Protein AF-A0A358SMY0-F1 (afdb_monomer_lite)

Structure (mmCIF, N/CA/C/O backbone):
data_AF-A0A358SMY0-F1
#
_entry.id   AF-A0A358SMY0-F1
#
loop_
_atom_site.group_PDB
_atom_site.id
_atom_site.type_symbol
_atom_site.label_atom_id
_atom_site.label_alt_id
_atom_site.label_comp_id
_atom_site.label_asym_id
_atom_site.label_entity_id
_atom_site.label_seq_id
_atom_site.pdbx_PDB_ins_code
_atom_site.Cartn_x
_atom_site.Cartn_y
_atom_site.Cartn_z
_atom_site.occupancy
_atom_site.B_iso_or_equiv
_atom_site.auth_seq_id
_atom_site.auth_comp_id
_atom_site.auth_asym_id
_atom_site.auth_atom_id
_atom_site.pdbx_PDB_model_num
ATOM 1 N N . MET A 1 1 ? 31.157 9.937 -27.514 1.00 35.16 1 MET A N 1
ATOM 2 C CA . MET A 1 1 ? 30.843 8.726 -28.297 1.00 35.16 1 MET A CA 1
ATOM 3 C C . MET A 1 1 ? 31.445 7.531 -27.581 1.00 35.16 1 MET A C 1
ATOM 5 O O . MET A 1 1 ? 32.663 7.451 -27.516 1.00 35.16 1 MET A O 1
ATOM 9 N N . ARG A 1 2 ? 30.630 6.653 -26.980 1.00 37.03 2 ARG A N 1
ATOM 10 C CA . ARG A 1 2 ? 31.120 5.323 -26.590 1.00 37.03 2 ARG A CA 1
ATOM 11 C C . ARG A 1 2 ? 31.224 4.519 -27.884 1.00 37.03 2 ARG A C 1
ATOM 13 O O . ARG A 1 2 ? 30.209 4.324 -28.541 1.00 37.03 2 ARG A O 1
ATOM 20 N N . GLN A 1 3 ? 32.439 4.162 -28.290 1.00 39.06 3 GLN A N 1
ATOM 21 C CA . GLN A 1 3 ? 32.643 3.196 -29.365 1.00 39.06 3 GLN A CA 1
ATOM 22 C C . GLN A 1 3 ? 32.169 1.847 -28.826 1.00 39.06 3 GLN A C 1
ATOM 24 O O . GLN A 1 3 ? 32.774 1.313 -27.901 1.00 39.06 3 GLN A O 1
ATOM 29 N N . TYR A 1 4 ? 31.041 1.350 -29.329 1.00 48.34 4 TYR A N 1
ATOM 30 C CA . TYR A 1 4 ? 30.697 -0.053 -29.145 1.00 48.34 4 TYR A CA 1
ATOM 31 C C . TYR A 1 4 ? 31.634 -0.838 -30.063 1.00 48.34 4 TYR A C 1
ATOM 33 O O . TYR A 1 4 ? 31.643 -0.601 -31.272 1.00 48.34 4 TYR A O 1
ATOM 41 N N . GLU A 1 5 ? 32.477 -1.692 -29.483 1.00 49.97 5 GLU A N 1
ATOM 42 C CA . GLU A 1 5 ? 33.323 -2.607 -30.248 1.00 49.97 5 GLU A CA 1
ATOM 43 C C . GLU A 1 5 ? 32.420 -3.428 -31.176 1.00 49.97 5 GLU A C 1
ATOM 45 O O . GLU A 1 5 ? 31.380 -3.955 -30.768 1.00 49.97 5 GLU A O 1
ATOM 50 N N . SER A 1 6 ? 32.767 -3.440 -32.462 1.00 56.03 6 SER A N 1
ATOM 51 C CA . SER A 1 6 ? 32.045 -4.185 -33.488 1.00 56.03 6 SER A CA 1
ATOM 52 C C . SER A 1 6 ? 32.009 -5.653 -33.070 1.00 56.03 6 SER A C 1
ATOM 54 O O . SER A 1 6 ? 33.050 -6.211 -32.741 1.00 56.03 6 SER A O 1
ATOM 56 N N . CYS A 1 7 ? 30.833 -6.282 -33.052 1.00 59.62 7 CYS A N 1
ATOM 57 C CA . CYS A 1 7 ? 30.743 -7.704 -32.731 1.00 59.62 7 CYS A CA 1
ATOM 58 C C . CYS A 1 7 ? 31.570 -8.499 -33.764 1.00 59.62 7 CYS A C 1
ATOM 60 O O . CYS A 1 7 ? 31.272 -8.441 -34.955 1.00 59.62 7 CYS A O 1
ATOM 62 N N . GLU A 1 8 ? 32.614 -9.213 -33.330 1.00 54.91 8 GLU A N 1
ATOM 63 C CA . GLU A 1 8 ? 33.519 -9.968 -34.220 1.00 54.91 8 GLU A CA 1
ATOM 64 C C . GLU A 1 8 ? 32.904 -11.293 -34.744 1.00 54.91 8 GLU A C 1
ATOM 66 O O . GLU A 1 8 ? 33.562 -12.040 -35.467 1.00 54.91 8 GLU A O 1
ATOM 71 N N . GLY A 1 9 ? 31.640 -11.598 -34.408 1.00 61.59 9 GLY A N 1
ATOM 72 C CA . GLY A 1 9 ? 30.950 -12.855 -34.736 1.00 61.59 9 GLY A CA 1
ATOM 73 C C . GLY A 1 9 ? 29.520 -12.690 -35.276 1.00 61.59 9 GLY A C 1
ATOM 74 O O . GLY A 1 9 ? 29.079 -11.593 -35.612 1.00 61.59 9 GLY A O 1
ATOM 75 N N . ALA A 1 10 ? 28.777 -13.802 -35.376 1.00 56.81 10 ALA A N 1
ATOM 76 C CA . ALA A 1 10 ? 27.366 -13.790 -35.771 1.00 56.81 10 ALA A CA 1
ATOM 77 C C . ALA A 1 10 ? 26.515 -13.163 -34.652 1.00 56.81 10 ALA A C 1
ATOM 79 O O . ALA A 1 10 ? 26.204 -13.830 -33.668 1.00 56.81 10 ALA A O 1
ATOM 80 N N . CYS A 1 11 ? 26.173 -11.881 -34.804 1.00 61.75 11 CYS A N 1
ATOM 81 C CA . CYS A 1 11 ? 25.374 -11.118 -33.847 1.00 61.75 11 CYS A CA 1
ATOM 82 C C . CYS A 1 11 ? 24.059 -11.848 -33.534 1.00 61.75 11 CYS A C 1
ATOM 84 O O . CYS A 1 11 ? 23.208 -12.020 -34.410 1.00 61.75 11 CYS A O 1
ATOM 86 N N . SER A 1 12 ? 23.895 -12.279 -32.282 1.00 69.38 12 SER A N 1
ATOM 87 C CA . SER A 1 12 ? 22.640 -12.857 -31.812 1.00 69.38 12 SER A CA 1
ATOM 88 C C . SER A 1 12 ? 21.755 -11.753 -31.230 1.00 69.38 12 SER A C 1
ATOM 90 O O . SER A 1 12 ? 21.866 -11.348 -30.070 1.00 69.38 12 SER A O 1
ATOM 92 N N . GLU A 1 13 ? 20.874 -11.212 -32.066 1.00 71.81 13 GLU A N 1
ATOM 93 C CA . GLU A 1 13 ? 19.981 -10.128 -31.666 1.00 71.81 13 GLU A CA 1
ATOM 94 C C . GLU A 1 13 ? 18.785 -10.653 -30.878 1.00 71.81 13 GLU A C 1
ATO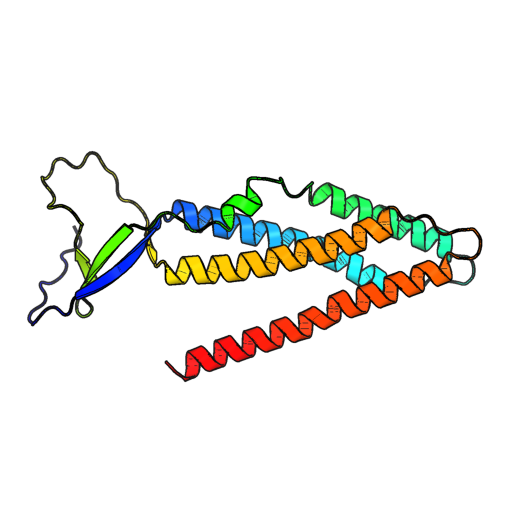M 96 O O . GLU A 1 13 ? 18.124 -11.626 -31.249 1.00 71.81 13 GLU A O 1
ATOM 101 N N . ARG A 1 14 ? 18.481 -9.967 -29.779 1.00 80.12 14 ARG A N 1
ATOM 102 C CA . ARG A 1 14 ? 17.285 -10.200 -28.984 1.00 80.12 14 ARG A CA 1
ATOM 103 C C . ARG A 1 14 ? 16.398 -8.967 -29.029 1.00 80.12 14 ARG A C 1
ATOM 105 O O . ARG A 1 14 ? 16.845 -7.852 -28.765 1.00 80.12 14 ARG A O 1
ATOM 112 N N . ARG A 1 15 ? 15.114 -9.195 -29.295 1.00 82.44 15 ARG A N 1
ATOM 113 C CA . ARG A 1 15 ? 14.068 -8.185 -29.145 1.00 82.44 15 ARG A CA 1
ATOM 114 C C . ARG A 1 15 ? 13.988 -7.735 -27.685 1.00 82.44 15 ARG A C 1
ATOM 116 O O . ARG A 1 15 ? 13.851 -8.570 -26.788 1.00 82.44 15 ARG A O 1
ATOM 123 N N . LEU A 1 16 ? 14.038 -6.428 -27.472 1.00 85.38 16 LEU A N 1
ATOM 124 C CA . LEU A 1 16 ? 13.890 -5.779 -26.179 1.00 85.38 16 LEU A CA 1
ATOM 125 C C . LEU A 1 16 ? 12.717 -4.803 -26.249 1.00 85.38 16 LEU A C 1
ATOM 127 O O . LEU A 1 16 ? 12.579 -4.051 -27.212 1.00 85.38 16 LEU A O 1
ATOM 131 N N . GLU A 1 17 ? 11.875 -4.827 -25.227 1.00 89.00 17 GLU A N 1
ATOM 132 C CA . GLU A 1 17 ? 10.775 -3.882 -25.071 1.00 89.00 17 GLU A CA 1
ATOM 133 C C . GLU A 1 17 ? 11.127 -2.920 -23.946 1.00 89.00 17 GLU A C 1
ATOM 135 O O . GLU A 1 17 ? 11.535 -3.333 -22.858 1.00 89.00 17 GLU A O 1
ATOM 140 N N . LEU A 1 18 ? 11.018 -1.633 -24.245 1.00 89.12 18 LEU A N 1
ATOM 141 C CA . LEU A 1 18 ? 11.452 -0.549 -23.385 1.00 89.12 18 LEU A CA 1
ATOM 142 C C . LEU A 1 18 ? 10.279 0.365 -23.051 1.00 89.12 18 LEU A C 1
ATOM 144 O O . LEU A 1 18 ? 9.453 0.667 -23.907 1.00 89.12 18 LEU A O 1
ATOM 148 N N . VAL A 1 19 ? 10.254 0.831 -21.811 1.00 90.25 19 VAL A N 1
ATOM 149 C CA . VAL A 1 19 ? 9.348 1.854 -21.286 1.00 90.25 19 VAL A CA 1
ATOM 150 C C . VAL A 1 19 ? 10.163 3.110 -20.998 1.00 90.25 19 VAL A C 1
ATOM 152 O O . VAL A 1 19 ? 11.362 3.020 -20.710 1.00 90.25 19 VAL A O 1
ATOM 155 N N . SER A 1 20 ? 9.542 4.286 -21.086 1.00 90.00 20 SER A N 1
ATOM 156 C CA . SER A 1 20 ? 10.239 5.532 -20.777 1.00 90.00 20 SER A CA 1
ATOM 157 C C . SER A 1 20 ? 10.711 5.555 -19.315 1.00 90.00 20 SER A C 1
ATOM 159 O O . SER A 1 20 ? 10.030 5.072 -18.405 1.00 90.00 20 SER A O 1
ATOM 161 N N . GLY A 1 21 ? 11.888 6.132 -19.070 1.00 89.31 21 GLY A N 1
ATOM 162 C CA . GLY A 1 21 ? 12.391 6.342 -17.712 1.00 89.31 21 GLY A CA 1
ATOM 163 C C . GLY A 1 21 ? 11.445 7.2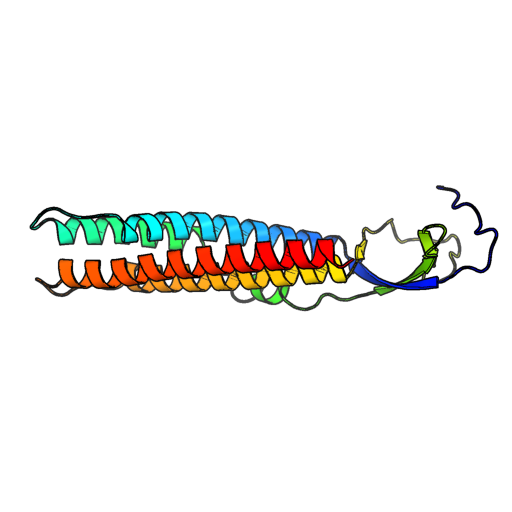04 -16.871 1.00 89.31 21 GLY A C 1
ATOM 164 O O . GLY A 1 21 ? 11.259 6.927 -15.691 1.00 89.31 21 GLY A O 1
ATOM 165 N N . GLY A 1 22 ? 10.770 8.172 -17.501 1.00 89.31 22 GLY A N 1
ATOM 166 C CA . GLY A 1 22 ? 9.767 9.017 -16.850 1.00 89.31 22 GLY A CA 1
ATOM 167 C C . GLY A 1 22 ? 8.592 8.218 -16.283 1.00 89.31 22 GLY A C 1
ATOM 168 O O . GLY A 1 22 ? 8.278 8.365 -15.104 1.00 89.31 22 GLY A O 1
ATOM 169 N N . ASP A 1 23 ? 7.999 7.314 -17.069 1.00 89.19 23 ASP A N 1
ATOM 170 C CA . ASP A 1 23 ? 6.892 6.466 -16.595 1.00 89.19 23 ASP A CA 1
ATOM 171 C C . ASP A 1 23 ? 7.335 5.554 -15.443 1.00 89.19 23 ASP A C 1
ATOM 173 O O . ASP A 1 23 ? 6.592 5.320 -14.484 1.00 89.19 23 ASP A O 1
ATOM 177 N N . TYR A 1 24 ? 8.565 5.036 -15.513 1.00 89.94 24 TYR A N 1
ATOM 178 C CA . TYR A 1 24 ? 9.133 4.217 -14.447 1.00 89.94 24 TYR A CA 1
ATOM 179 C C . TYR A 1 24 ? 9.380 5.017 -13.155 1.00 89.94 24 TYR A C 1
ATOM 181 O O . TYR A 1 24 ? 9.111 4.515 -12.054 1.00 89.94 24 TYR A O 1
ATOM 189 N N . ASP A 1 25 ? 9.854 6.258 -13.267 1.00 91.25 25 ASP A N 1
ATOM 190 C CA . ASP A 1 25 ? 10.063 7.161 -12.134 1.00 91.25 25 ASP A CA 1
ATOM 191 C C . ASP A 1 25 ? 8.736 7.559 -11.484 1.00 91.25 25 ASP A C 1
ATOM 193 O O . ASP A 1 25 ? 8.613 7.505 -10.255 1.00 91.25 25 ASP A O 1
ATOM 197 N N . GLU A 1 26 ? 7.716 7.883 -12.282 1.00 89.19 26 GLU A N 1
ATOM 198 C CA . GLU A 1 26 ? 6.371 8.184 -11.787 1.00 89.19 26 GLU A CA 1
ATOM 199 C C . GLU A 1 26 ? 5.767 6.990 -11.039 1.00 89.19 26 GLU A C 1
ATOM 201 O O . GLU A 1 26 ? 5.302 7.136 -9.901 1.00 89.19 26 GLU A O 1
ATOM 206 N N . LEU A 1 27 ? 5.851 5.788 -11.620 1.00 90.25 27 LEU A N 1
ATOM 207 C CA . LEU A 1 27 ? 5.426 4.549 -10.971 1.00 90.25 27 LEU A CA 1
ATOM 208 C C . LEU A 1 27 ? 6.179 4.318 -9.652 1.00 90.25 27 LEU A C 1
ATOM 210 O O . LEU A 1 27 ? 5.584 3.961 -8.629 1.00 90.25 27 LEU A O 1
ATOM 214 N N . THR A 1 28 ? 7.493 4.531 -9.645 1.00 90.44 28 THR A N 1
ATOM 215 C CA . THR A 1 28 ? 8.331 4.332 -8.459 1.00 90.44 28 THR A CA 1
ATOM 216 C C . THR A 1 28 ? 7.995 5.329 -7.354 1.00 90.44 28 THR A C 1
ATOM 218 O O . THR A 1 28 ? 7.869 4.931 -6.188 1.00 90.44 28 THR A O 1
ATOM 221 N N . ALA A 1 29 ? 7.788 6.598 -7.704 1.00 90.00 29 ALA A N 1
ATOM 222 C CA . ALA A 1 29 ? 7.371 7.643 -6.779 1.00 90.00 29 ALA A CA 1
ATOM 223 C C . ALA A 1 29 ? 5.983 7.350 -6.188 1.00 90.00 29 ALA A C 1
ATOM 225 O O . ALA A 1 29 ? 5.801 7.422 -4.968 1.00 90.00 29 ALA A O 1
ATOM 226 N N . ALA A 1 30 ? 5.022 6.939 -7.018 1.00 88.69 30 ALA A N 1
ATOM 227 C CA . ALA A 1 30 ? 3.683 6.566 -6.572 1.00 88.69 30 ALA A CA 1
ATOM 228 C C . ALA A 1 30 ? 3.705 5.348 -5.638 1.00 88.69 30 ALA A C 1
ATOM 230 O O . ALA A 1 30 ? 3.078 5.362 -4.573 1.00 88.69 30 ALA A O 1
ATOM 231 N N . ALA A 1 31 ? 4.495 4.323 -5.971 1.00 89.88 31 ALA A N 1
ATOM 232 C CA . ALA A 1 31 ? 4.678 3.152 -5.120 1.00 89.88 31 ALA A CA 1
ATOM 233 C C . ALA A 1 31 ? 5.316 3.524 -3.768 1.00 89.88 31 ALA A C 1
ATOM 235 O O . ALA A 1 31 ? 4.885 3.041 -2.717 1.00 89.88 31 ALA A O 1
ATOM 236 N N . ALA A 1 32 ? 6.312 4.416 -3.759 1.00 91.19 32 ALA A N 1
ATOM 237 C CA . ALA A 1 32 ? 6.924 4.910 -2.526 1.00 91.19 32 ALA A CA 1
ATOM 238 C C . ALA A 1 32 ? 5.926 5.694 -1.658 1.00 91.19 32 ALA A C 1
ATOM 240 O O . ALA A 1 32 ? 5.826 5.445 -0.454 1.00 91.19 32 ALA A O 1
ATOM 241 N N . ALA A 1 33 ? 5.131 6.579 -2.266 1.00 90.19 33 ALA A N 1
ATOM 242 C CA . ALA A 1 33 ? 4.080 7.315 -1.570 1.00 90.19 33 ALA A CA 1
ATOM 243 C C . ALA A 1 33 ? 3.017 6.372 -0.978 1.00 90.19 33 ALA A C 1
ATOM 245 O O . ALA A 1 33 ? 2.615 6.534 0.177 1.00 90.19 33 ALA A O 1
ATOM 246 N N . CYS A 1 34 ? 2.608 5.346 -1.732 1.00 90.50 34 CYS A N 1
ATOM 247 C CA . CYS A 1 34 ? 1.695 4.304 -1.266 1.00 90.50 34 CYS A CA 1
ATOM 248 C C . CYS A 1 34 ? 2.248 3.581 -0.032 1.00 90.50 34 CYS A C 1
ATOM 250 O O . CYS A 1 34 ? 1.546 3.442 0.972 1.00 90.50 34 CYS A O 1
ATOM 252 N N . ARG A 1 35 ? 3.528 3.187 -0.044 1.00 93.50 35 ARG A N 1
ATOM 253 C CA . ARG A 1 35 ? 4.176 2.559 1.120 1.00 93.50 35 ARG A CA 1
ATOM 254 C C . ARG A 1 35 ? 4.202 3.464 2.347 1.00 93.50 35 ARG A C 1
ATOM 256 O O . ARG A 1 35 ? 3.853 2.997 3.430 1.00 93.50 35 ARG A O 1
ATOM 263 N N . GLY A 1 36 ? 4.496 4.753 2.180 1.00 92.88 36 GLY A N 1
ATOM 264 C CA . GLY A 1 36 ? 4.417 5.722 3.278 1.00 92.88 36 GLY A CA 1
ATOM 265 C C . GLY A 1 36 ? 3.011 5.815 3.889 1.00 92.88 36 GLY A C 1
ATOM 266 O O . GLY A 1 36 ? 2.850 5.823 5.113 1.00 92.88 36 GLY A O 1
ATOM 267 N N . ARG A 1 37 ? 1.958 5.797 3.058 1.00 93.88 37 ARG A N 1
ATOM 268 C CA . ARG A 1 37 ? 0.565 5.759 3.543 1.00 93.88 37 ARG A CA 1
ATOM 269 C C . ARG A 1 37 ? 0.255 4.452 4.273 1.00 93.88 37 ARG A C 1
ATOM 271 O O . ARG A 1 37 ? -0.320 4.484 5.362 1.00 93.88 37 ARG A O 1
ATOM 278 N N . ILE A 1 38 ? 0.682 3.309 3.732 1.00 94.00 38 ILE A N 1
ATOM 279 C CA . ILE A 1 38 ? 0.534 1.995 4.377 1.00 94.00 38 ILE A CA 1
ATOM 280 C C . ILE A 1 38 ? 1.170 1.990 5.768 1.00 94.00 38 ILE A C 1
ATOM 282 O O . ILE A 1 38 ? 0.556 1.476 6.701 1.00 94.00 38 ILE A O 1
ATOM 286 N N . GLU A 1 39 ? 2.371 2.542 5.932 1.00 95.12 39 GLU A N 1
ATOM 287 C CA . GLU A 1 39 ? 3.052 2.614 7.230 1.00 95.12 39 GLU A CA 1
ATOM 288 C C . GLU A 1 39 ? 2.236 3.402 8.257 1.00 95.12 39 GLU A C 1
ATOM 290 O O . GLU A 1 39 ? 1.978 2.901 9.356 1.00 95.12 39 GLU A O 1
ATOM 295 N N . GLY A 1 40 ? 1.733 4.579 7.874 1.00 95.19 40 GLY A N 1
ATOM 296 C CA . GLY A 1 40 ? 0.857 5.376 8.732 1.00 95.19 40 GLY A CA 1
ATOM 297 C C . GLY A 1 40 ? -0.419 4.626 9.129 1.00 95.19 40 GLY A C 1
ATOM 298 O O . GLY A 1 40 ? -0.792 4.601 10.304 1.00 95.19 40 GLY A O 1
ATOM 299 N N . LEU A 1 41 ? -1.082 3.976 8.169 1.00 96.00 41 LEU A N 1
ATOM 300 C CA . LEU A 1 41 ? -2.294 3.191 8.426 1.00 96.00 41 LEU A CA 1
ATOM 301 C C . LEU A 1 41 ? -2.000 1.986 9.335 1.00 96.00 41 LEU A C 1
ATOM 303 O O . LEU A 1 41 ? -2.753 1.715 10.273 1.00 96.00 41 LEU A O 1
ATOM 307 N N . ARG A 1 42 ? -0.891 1.275 9.097 1.00 96.25 42 ARG A N 1
ATOM 308 C CA . ARG A 1 42 ? -0.455 0.129 9.910 1.00 96.25 42 ARG A CA 1
ATOM 309 C C . ARG A 1 42 ? -0.166 0.519 11.348 1.00 96.25 42 ARG A C 1
ATOM 311 O O . ARG A 1 42 ? -0.472 -0.278 12.228 1.00 96.25 42 ARG A O 1
ATOM 318 N N . ALA A 1 43 ? 0.392 1.702 11.595 1.00 96.38 43 ALA A N 1
ATOM 319 C CA . ALA A 1 43 ? 0.645 2.170 12.954 1.00 96.38 43 ALA A CA 1
ATOM 320 C C . ALA A 1 43 ? -0.657 2.217 13.772 1.00 96.38 43 ALA A C 1
ATOM 322 O O . ALA A 1 43 ? -0.738 1.599 14.833 1.00 96.38 43 ALA A O 1
ATOM 323 N N . VAL A 1 44 ? -1.709 2.834 13.221 1.00 97.75 44 VAL A N 1
ATOM 324 C CA . VAL A 1 44 ? -3.018 2.946 13.890 1.00 97.75 44 VAL A CA 1
ATOM 325 C C . VAL A 1 44 ? -3.727 1.592 13.992 1.00 97.75 44 VAL A C 1
ATOM 327 O O . VAL A 1 44 ? -4.303 1.269 15.027 1.00 97.75 44 VAL A O 1
ATOM 330 N N . VAL A 1 45 ? -3.667 0.753 12.952 1.00 97.56 45 VAL A N 1
ATOM 331 C CA . VAL A 1 45 ? -4.228 -0.613 13.014 1.00 97.56 45 VAL A CA 1
ATOM 332 C C . VAL A 1 45 ? -3.480 -1.474 14.041 1.00 97.56 45 VAL A C 1
ATOM 334 O O . VAL A 1 45 ? -4.093 -2.280 14.737 1.00 97.56 45 VAL A O 1
ATOM 337 N N . GLY A 1 46 ? -2.166 -1.297 14.173 1.00 97.19 46 GLY A N 1
ATOM 338 C CA . GLY A 1 46 ? -1.345 -1.953 15.188 1.00 97.19 46 GLY A CA 1
ATOM 339 C C . GLY A 1 46 ? -1.692 -1.512 16.605 1.00 97.19 46 GLY A C 1
ATOM 340 O O . GLY A 1 46 ? -1.739 -2.351 17.502 1.00 97.19 46 GLY A O 1
ATOM 341 N N . GLU A 1 47 ? -1.970 -0.225 16.801 1.00 97.06 47 GLU A N 1
ATOM 342 C CA . GLU A 1 47 ? -2.493 0.308 18.059 1.00 97.06 47 GLU A CA 1
ATOM 343 C C . GLU A 1 47 ? -3.857 -0.311 18.382 1.00 97.06 47 GLU A C 1
ATOM 345 O O . GLU A 1 47 ? -4.000 -0.937 19.428 1.00 97.06 47 GLU A O 1
ATOM 350 N N . LEU A 1 48 ? -4.805 -0.282 17.437 1.00 96.44 48 LEU A N 1
ATOM 351 C CA . LEU A 1 48 ? -6.117 -0.925 17.575 1.00 96.44 48 LEU A CA 1
ATOM 352 C C . LEU A 1 48 ? -6.013 -2.407 17.959 1.00 96.44 48 LEU A C 1
ATOM 354 O O . LEU A 1 48 ? -6.795 -2.889 18.770 1.00 96.44 48 LEU A O 1
ATOM 358 N N . ALA A 1 49 ? -5.060 -3.140 17.379 1.00 96.75 49 ALA A N 1
ATOM 359 C CA . ALA A 1 49 ? -4.880 -4.572 17.611 1.00 96.75 49 ALA A CA 1
ATOM 360 C C . ALA A 1 49 ? -4.349 -4.922 19.016 1.00 96.75 49 ALA A C 1
ATOM 362 O O . ALA A 1 49 ? -4.527 -6.065 19.461 1.00 96.75 49 ALA A O 1
ATOM 363 N N . AR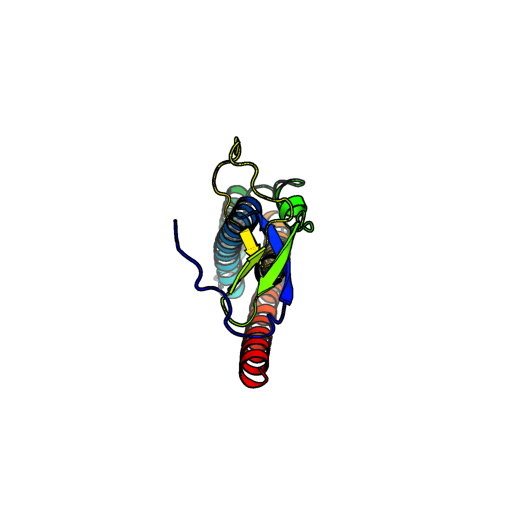G A 1 50 ? -3.668 -3.981 19.684 1.00 95.06 50 ARG A N 1
ATOM 364 C CA . ARG A 1 50 ? -2.935 -4.213 20.943 1.00 95.06 50 ARG A CA 1
ATOM 365 C C . ARG A 1 50 ? -3.470 -3.428 22.132 1.00 95.06 50 ARG A C 1
ATOM 367 O O . ARG A 1 50 ? -3.259 -3.864 23.256 1.00 95.06 50 ARG A O 1
ATOM 374 N N . ALA A 1 51 ? -4.091 -2.278 21.896 1.00 92.25 51 ALA A N 1
ATOM 375 C CA . ALA A 1 51 ? -4.563 -1.421 22.965 1.00 92.25 51 ALA A CA 1
ATOM 376 C C . ALA A 1 51 ? -5.716 -2.091 23.729 1.00 92.25 51 ALA A C 1
ATOM 378 O O . ALA A 1 51 ? -6.619 -2.702 23.146 1.00 92.25 51 ALA A O 1
ATOM 379 N N . GLU A 1 52 ? -5.651 -1.949 25.046 1.00 91.69 52 GLU A N 1
ATOM 380 C CA . GLU A 1 52 ? -6.633 -2.399 26.025 1.00 91.69 52 GLU A CA 1
ATOM 381 C C . GLU A 1 52 ? -6.996 -1.191 26.890 1.00 91.69 52 GLU A C 1
ATOM 383 O O . GLU A 1 52 ? -6.151 -0.326 27.130 1.00 91.69 52 GLU A O 1
ATOM 388 N N . ALA A 1 53 ? -8.247 -1.114 27.337 1.00 89.38 53 ALA A N 1
ATOM 389 C CA . ALA A 1 53 ? -8.720 -0.041 28.205 1.00 89.38 53 ALA A CA 1
ATOM 390 C C . ALA A 1 53 ? -9.134 -0.602 29.568 1.00 89.38 53 ALA A C 1
ATOM 392 O O . ALA A 1 53 ? -9.557 -1.758 29.670 1.00 89.38 53 ALA A O 1
ATOM 393 N N . GLY A 1 54 ? -9.042 0.226 30.610 1.00 85.56 54 GLY A N 1
ATOM 394 C CA . GLY A 1 54 ? -9.562 -0.122 31.923 1.00 85.56 54 GLY A CA 1
ATOM 395 C C . GLY A 1 54 ? -11.094 -0.253 31.923 1.00 85.56 54 GLY A C 1
ATOM 396 O O . GLY A 1 54 ? -11.781 0.275 31.037 1.00 85.56 54 GLY A O 1
ATOM 397 N N . PRO A 1 55 ? -11.674 -0.937 32.926 1.00 82.62 55 PRO A N 1
ATOM 398 C CA . PRO A 1 55 ? -13.121 -0.992 33.100 1.00 82.62 55 PRO A CA 1
ATOM 399 C C . PRO A 1 55 ? -13.732 0.417 33.134 1.00 82.62 55 PRO A C 1
ATOM 401 O O . PRO A 1 55 ? -13.342 1.254 33.939 1.00 82.62 55 PRO A O 1
ATOM 404 N N . GLY A 1 56 ? -14.698 0.686 32.251 1.00 84.94 56 GLY A N 1
ATOM 405 C CA . GLY A 1 56 ? -15.368 1.992 32.149 1.00 84.94 56 GLY A CA 1
ATOM 406 C C . GLY A 1 56 ? -14.676 3.023 31.246 1.00 84.94 56 GLY A C 1
ATOM 407 O O . GLY A 1 56 ? -15.311 4.001 30.856 1.00 84.94 56 GLY A O 1
ATOM 408 N N . GLU A 1 57 ? -13.436 2.783 30.817 1.00 93.31 57 GLU A N 1
ATOM 409 C CA . GLU A 1 57 ? -12.661 3.724 29.987 1.00 93.31 57 GLU A CA 1
ATOM 410 C C . GLU A 1 57 ? -12.836 3.493 28.480 1.00 93.31 57 GLU A C 1
ATOM 412 O O . GLU A 1 57 ? -12.366 4.281 27.656 1.00 93.31 57 GLU A O 1
ATOM 417 N N . TRP A 1 58 ? -13.560 2.437 28.099 1.00 93.06 58 TRP A N 1
ATOM 418 C CA . TRP A 1 58 ? -13.737 2.017 26.708 1.00 93.06 58 TRP A CA 1
ATOM 419 C C . TRP A 1 58 ? -14.202 3.128 25.777 1.00 93.06 58 TRP A C 1
ATOM 421 O O . TRP A 1 58 ? -13.764 3.180 24.633 1.00 93.06 58 TRP A O 1
ATOM 431 N N . ARG A 1 59 ? -15.083 4.019 26.242 1.00 94.44 59 ARG A N 1
ATOM 432 C CA . ARG A 1 59 ? -15.562 5.135 25.423 1.00 94.44 59 ARG A CA 1
ATOM 433 C C . ARG A 1 59 ? -14.438 6.117 25.094 1.00 94.44 59 ARG A C 1
ATOM 435 O O . ARG A 1 59 ? -14.257 6.447 23.927 1.00 94.44 59 ARG A O 1
ATOM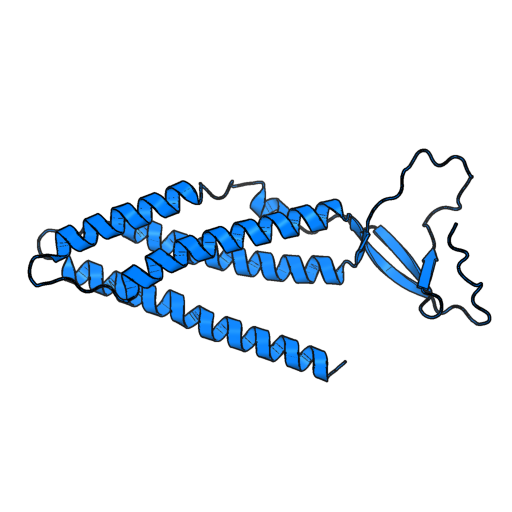 442 N N . VAL A 1 60 ? -13.680 6.539 26.105 1.00 94.88 60 VAL A N 1
ATOM 443 C CA . VAL A 1 60 ? -12.573 7.495 25.951 1.00 94.88 60 VAL A CA 1
ATOM 444 C C . VAL A 1 60 ? -11.486 6.901 25.055 1.00 94.88 60 VAL A C 1
ATOM 446 O O . VAL A 1 60 ? -11.042 7.557 24.115 1.00 94.88 60 VAL A O 1
ATOM 449 N N . ALA A 1 61 ? -11.123 5.633 25.276 1.00 94.69 61 ALA A N 1
ATOM 450 C CA . ALA A 1 61 ? -10.160 4.922 24.438 1.00 94.69 61 ALA A CA 1
ATOM 451 C C . ALA A 1 61 ? -10.631 4.808 22.975 1.00 94.69 61 ALA A C 1
ATOM 453 O O . ALA A 1 61 ? -9.866 5.074 22.046 1.00 94.69 61 ALA A O 1
ATOM 454 N N . TYR A 1 62 ? -11.907 4.467 22.761 1.00 95.50 62 TYR A N 1
ATOM 455 C CA . TYR A 1 62 ? -12.501 4.371 21.428 1.00 95.50 62 TYR A CA 1
ATOM 456 C C . TYR A 1 62 ? -12.456 5.716 20.699 1.00 95.50 62 TYR A C 1
ATOM 458 O O . TYR A 1 62 ? -11.967 5.791 19.575 1.00 95.50 62 TYR A O 1
ATOM 466 N N . GLU A 1 63 ? -12.924 6.785 21.342 1.00 95.50 63 GLU A N 1
ATOM 467 C CA . GLU A 1 63 ? -12.959 8.131 20.764 1.00 95.50 63 GLU A CA 1
ATOM 468 C C . GLU A 1 63 ? -11.546 8.670 20.477 1.00 95.50 63 GLU A C 1
ATOM 470 O O . GLU A 1 63 ? -11.322 9.256 19.415 1.00 95.50 63 GLU A O 1
ATOM 475 N N . GLY A 1 64 ? -10.575 8.421 21.363 1.00 96.25 64 GLY A N 1
ATOM 476 C CA . GLY A 1 64 ? -9.171 8.775 21.139 1.00 96.25 64 GLY A CA 1
ATOM 477 C C . GLY A 1 64 ? -8.595 8.084 19.902 1.00 96.25 64 GLY A C 1
ATOM 478 O O . GLY A 1 64 ? -8.072 8.739 18.997 1.00 96.25 64 GLY A O 1
ATOM 479 N N . LEU A 1 65 ? -8.788 6.769 19.787 1.00 96.88 65 LEU A N 1
ATOM 480 C CA . LEU A 1 65 ? -8.300 6.024 18.630 1.00 96.88 65 LEU A CA 1
ATOM 481 C C . LEU A 1 65 ? -9.054 6.385 17.339 1.00 96.88 65 LEU A C 1
ATOM 483 O O . LEU A 1 65 ? -8.467 6.387 16.255 1.00 96.88 65 LEU A O 1
ATOM 487 N N . GLN A 1 66 ? -10.338 6.751 17.423 1.00 97.00 66 GLN A N 1
ATOM 488 C CA . GLN A 1 66 ? -11.073 7.295 16.279 1.00 97.00 66 GLN A CA 1
ATOM 489 C C . GLN A 1 66 ? -10.453 8.597 15.778 1.00 97.00 66 GLN A C 1
ATOM 491 O O . GLN A 1 66 ? -10.370 8.802 14.567 1.00 97.00 66 GLN A O 1
ATOM 496 N N . GLN A 1 67 ? -10.010 9.478 16.675 1.00 97.38 67 GLN A N 1
ATOM 497 C CA . GLN A 1 67 ? -9.331 10.711 16.281 1.00 97.38 67 GLN A CA 1
ATOM 498 C C . GLN A 1 67 ? -8.011 10.407 15.565 1.00 97.38 67 GLN A C 1
ATOM 500 O O . GLN A 1 67 ? -7.773 10.969 14.490 1.00 97.38 67 GLN A O 1
ATOM 505 N N . SER A 1 68 ? -7.214 9.462 16.074 1.00 96.81 68 SER A N 1
ATOM 506 C CA . SER A 1 68 ? -6.000 8.974 15.401 1.00 96.81 68 SER A CA 1
ATOM 507 C C . SER A 1 68 ? -6.305 8.405 14.011 1.00 96.81 68 SER A C 1
ATOM 509 O O . SER A 1 68 ? -5.672 8.798 13.026 1.00 96.81 68 SER A O 1
ATOM 511 N N . ALA A 1 69 ? -7.339 7.566 13.892 1.00 97.06 69 ALA A N 1
ATOM 512 C CA . ALA A 1 69 ? -7.787 7.002 12.619 1.00 97.06 69 ALA A CA 1
ATOM 513 C C . ALA A 1 69 ? -8.239 8.091 11.627 1.00 97.06 69 ALA A C 1
ATOM 515 O O . ALA A 1 69 ? -7.814 8.103 10.473 1.00 97.06 69 ALA A O 1
ATOM 516 N N . ARG A 1 70 ? -9.041 9.067 12.066 1.00 96.88 70 ARG A N 1
ATOM 517 C CA . ARG A 1 70 ? -9.462 10.205 11.227 1.00 96.88 70 ARG A CA 1
ATOM 518 C C . ARG A 1 70 ? -8.281 11.081 10.817 1.00 96.88 70 ARG A C 1
ATOM 520 O O . ARG A 1 70 ? -8.278 11.619 9.714 1.00 96.88 70 ARG A O 1
ATOM 527 N N . SER A 1 71 ? -7.299 11.267 11.695 1.00 96.44 71 SER A N 1
ATOM 528 C CA . SER A 1 71 ? -6.091 12.045 11.407 1.00 96.44 71 SER A CA 1
ATOM 529 C C . SER A 1 71 ? -5.258 11.384 10.309 1.00 96.44 71 SER A C 1
ATOM 531 O O . SER A 1 71 ? -4.947 12.028 9.305 1.00 96.44 71 SER A O 1
ATOM 533 N N . VAL A 1 72 ? -4.978 10.080 10.427 1.00 95.88 72 VAL A N 1
ATOM 534 C CA . VAL A 1 72 ? -4.200 9.367 9.404 1.00 95.88 72 VAL A CA 1
ATOM 535 C C . VAL A 1 72 ? -4.947 9.263 8.076 1.00 95.88 72 VAL A C 1
ATOM 537 O O . VAL A 1 72 ? -4.340 9.475 7.030 1.00 95.88 72 VAL A O 1
ATOM 540 N N . LEU A 1 73 ? -6.264 9.032 8.098 1.00 94.19 73 LEU A N 1
ATOM 541 C CA . LEU A 1 73 ? -7.083 8.990 6.883 1.00 94.19 73 LEU A CA 1
ATOM 542 C C . LEU A 1 73 ? -7.111 10.344 6.165 1.00 94.19 73 LEU A C 1
ATOM 544 O O . LEU A 1 73 ? -7.072 10.376 4.941 1.00 94.19 73 LEU A O 1
ATOM 548 N N . ARG A 1 74 ? -7.133 11.459 6.910 1.00 92.25 74 ARG A N 1
ATOM 549 C CA . ARG A 1 74 ? -7.050 12.806 6.327 1.00 92.25 74 ARG A CA 1
ATOM 550 C C . ARG A 1 74 ? -5.684 13.079 5.703 1.00 92.25 74 ARG A C 1
ATOM 552 O O . ARG A 1 74 ? -5.635 13.568 4.582 1.00 92.25 74 ARG A O 1
ATOM 559 N N . ARG A 1 75 ? -4.589 12.729 6.388 1.00 88.50 75 ARG A N 1
ATOM 560 C CA . ARG A 1 75 ? -3.222 12.885 5.847 1.00 88.50 75 ARG A CA 1
ATOM 561 C C . ARG A 1 75 ? -2.952 12.005 4.634 1.00 88.50 75 ARG A C 1
ATOM 563 O O . ARG A 1 75 ? -2.196 12.399 3.760 1.00 88.50 75 ARG A O 1
ATOM 570 N N . SER A 1 76 ? -3.571 10.829 4.590 1.00 77.56 76 SER A N 1
ATOM 571 C CA . SER A 1 76 ? -3.456 9.912 3.452 1.00 77.56 76 SER A CA 1
ATOM 572 C C . SER A 1 76 ? -4.210 10.421 2.216 1.00 77.56 76 SER A C 1
ATOM 574 O O . SER A 1 76 ? -4.024 9.869 1.138 1.00 77.56 76 SER A O 1
ATOM 576 N N . GLY A 1 77 ? -5.027 11.475 2.370 1.00 68.19 77 GLY A N 1
ATOM 577 C CA . GLY A 1 77 ? -5.883 12.032 1.329 1.00 68.19 77 GLY A CA 1
ATOM 578 C C . GLY A 1 77 ? -6.991 11.065 0.895 1.00 68.19 77 GLY A C 1
ATOM 579 O O . GLY A 1 77 ? -6.960 9.867 1.2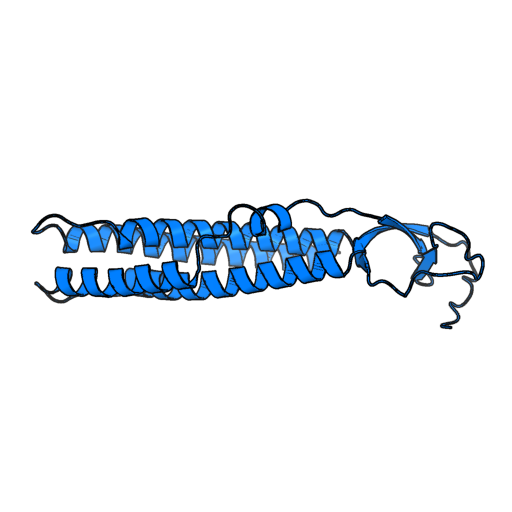01 1.00 68.19 77 GLY A O 1
ATOM 580 N N . PRO A 1 78 ? -8.012 11.537 0.160 1.00 57.97 78 PRO A N 1
ATOM 581 C CA . PRO A 1 78 ? -8.649 10.640 -0.786 1.00 57.97 78 PRO A CA 1
ATOM 582 C C . PRO A 1 78 ? -7.538 10.165 -1.726 1.00 57.97 78 PRO A C 1
ATOM 584 O O . PRO A 1 78 ? -6.802 10.991 -2.264 1.00 57.97 78 PRO A O 1
ATOM 587 N N . ALA A 1 79 ? -7.391 8.848 -1.897 1.00 53.12 79 ALA A N 1
ATOM 588 C CA . ALA A 1 79 ? -6.700 8.324 -3.065 1.00 53.12 79 ALA A CA 1
ATOM 589 C C . ALA A 1 79 ? -7.279 9.099 -4.248 1.00 53.12 79 ALA A C 1
ATOM 591 O O . ALA A 1 79 ? -8.493 9.033 -4.441 1.00 53.12 79 ALA A O 1
ATOM 592 N N . ALA A 1 80 ? -6.482 9.937 -4.911 1.00 44.81 80 ALA A N 1
ATOM 593 C CA . ALA A 1 80 ? -6.960 10.721 -6.036 1.00 44.81 80 ALA A CA 1
ATOM 594 C C . ALA A 1 80 ? -7.498 9.713 -7.056 1.00 44.81 80 ALA A C 1
ATOM 596 O O . ALA A 1 80 ? -6.725 9.012 -7.706 1.00 44.81 80 ALA A O 1
ATOM 597 N N . GLY A 1 81 ? -8.821 9.534 -7.078 1.00 47.44 81 GLY A N 1
ATOM 598 C CA . GLY A 1 81 ? -9.490 8.625 -7.994 1.00 47.44 81 GLY A CA 1
ATOM 599 C C . GLY A 1 81 ? -9.243 9.179 -9.384 1.00 47.44 81 GLY A C 1
ATOM 600 O O . GLY A 1 81 ? -9.674 10.292 -9.672 1.00 47.44 81 GLY A O 1
ATOM 601 N N . GLY A 1 82 ? -8.447 8.462 -10.170 1.00 51.25 82 GLY A N 1
ATOM 602 C CA . GLY A 1 82 ? -7.887 8.933 -11.431 1.00 51.25 82 GLY A CA 1
ATOM 603 C C . GLY A 1 82 ? -6.402 8.604 -11.502 1.00 51.25 82 GLY A C 1
ATOM 604 O O . GLY A 1 82 ? -6.035 7.524 -11.941 1.00 51.25 82 GLY A O 1
ATOM 605 N N . ARG A 1 83 ? -5.544 9.492 -10.992 1.00 50.84 83 ARG A N 1
ATOM 606 C CA . ARG A 1 83 ? -4.105 9.479 -11.304 1.00 50.84 83 ARG A CA 1
ATOM 607 C C . ARG A 1 83 ? -3.328 8.266 -10.778 1.00 50.84 83 ARG A C 1
ATOM 609 O O . ARG A 1 83 ? -2.493 7.723 -11.481 1.00 50.84 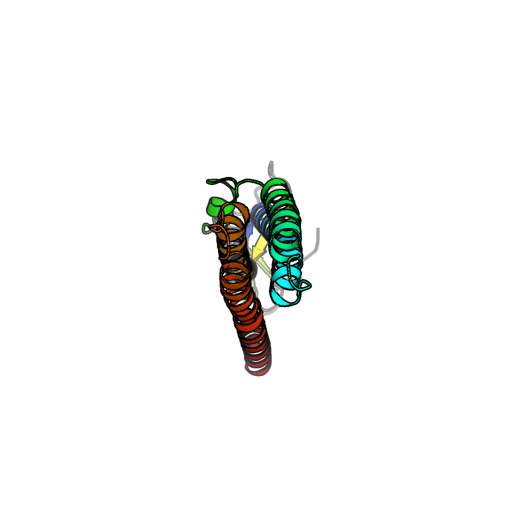83 ARG A O 1
ATOM 616 N N . ASP A 1 84 ? -3.612 7.814 -9.557 1.00 53.31 84 ASP A N 1
ATOM 617 C CA . ASP A 1 84 ? -2.921 6.642 -8.988 1.00 53.31 84 ASP A CA 1
ATOM 618 C C . ASP A 1 84 ? -3.407 5.312 -9.602 1.00 53.31 84 ASP A C 1
ATOM 620 O O . ASP A 1 84 ? -2.715 4.308 -9.482 1.00 53.31 84 ASP A O 1
ATOM 624 N N . ASP A 1 85 ? -4.616 5.276 -10.174 1.00 57.81 85 ASP A N 1
ATOM 625 C CA . ASP A 1 85 ? -5.168 4.087 -10.851 1.00 57.81 85 ASP A CA 1
ATOM 626 C C . ASP A 1 85 ? -4.639 4.010 -12.294 1.00 57.81 85 ASP A C 1
ATOM 628 O O . ASP A 1 85 ? -4.273 2.948 -12.792 1.00 57.81 85 ASP A O 1
ATOM 632 N N . GLU A 1 86 ? -4.486 5.178 -12.919 1.00 58.62 86 GLU A N 1
ATOM 633 C CA . GLU A 1 86 ? -3.857 5.376 -14.223 1.00 58.62 86 GLU A CA 1
ATOM 634 C C . GLU A 1 86 ? -2.376 4.961 -14.219 1.00 58.62 86 GLU A C 1
ATOM 636 O O . GLU A 1 86 ? -1.929 4.300 -15.147 1.00 58.62 86 GLU A O 1
ATOM 641 N N . LEU A 1 87 ? -1.652 5.194 -13.119 1.00 62.12 87 LEU A N 1
ATOM 642 C CA . LEU A 1 87 ? -0.259 4.751 -12.935 1.00 62.12 87 LEU A CA 1
ATOM 643 C C . LEU A 1 87 ? -0.082 3.226 -12.783 1.00 62.12 87 LEU A C 1
ATOM 645 O O . LEU A 1 87 ? 1.045 2.735 -12.793 1.00 62.12 87 LEU A O 1
ATOM 649 N N . VAL A 1 88 ? -1.173 2.460 -12.641 1.00 63.06 88 VAL A N 1
ATOM 650 C CA . VAL A 1 88 ? -1.163 0.982 -12.704 1.00 63.06 88 VAL A CA 1
ATOM 651 C C . VAL A 1 88 ? -1.632 0.491 -14.081 1.00 63.06 88 VAL A C 1
ATOM 653 O O . VAL A 1 88 ? -1.793 -0.714 -14.287 1.00 63.06 88 VAL A O 1
ATOM 656 N N . SER A 1 89 ? -1.846 1.385 -15.047 1.00 68.00 89 SER A N 1
ATOM 657 C CA . SER A 1 89 ? -2.106 1.016 -16.441 1.00 68.00 89 SER A CA 1
ATOM 658 C C . SER A 1 89 ? -0.808 0.591 -17.137 1.00 68.00 89 SER A C 1
ATOM 660 O O . SER A 1 89 ? 0.277 0.967 -16.696 1.00 68.00 89 SER A O 1
ATOM 662 N N . PRO A 1 90 ? -0.881 -0.245 -18.185 1.00 73.69 90 PRO A N 1
ATOM 663 C CA . PRO A 1 90 ? 0.301 -0.577 -18.974 1.00 73.69 90 PRO A CA 1
ATOM 664 C C . PRO A 1 90 ? 0.852 0.679 -19.656 1.00 73.69 90 PRO A C 1
ATOM 666 O O . PRO A 1 90 ? 0.084 1.445 -20.238 1.00 73.69 90 PRO A O 1
ATOM 669 N N . ALA A 1 91 ? 2.169 0.873 -19.582 1.00 81.88 91 ALA A N 1
ATOM 670 C CA . ALA A 1 91 ? 2.846 1.963 -20.272 1.00 81.88 91 ALA A CA 1
ATOM 671 C C . ALA A 1 91 ? 2.954 1.698 -21.779 1.00 81.88 91 ALA A C 1
ATOM 673 O O . ALA A 1 91 ? 2.903 0.553 -22.241 1.00 81.88 91 ALA A O 1
ATOM 674 N N . GLU A 1 92 ? 3.141 2.772 -22.542 1.00 84.62 92 GLU A N 1
ATOM 675 C CA . GLU A 1 92 ? 3.546 2.662 -23.938 1.00 84.62 92 GLU A CA 1
ATOM 676 C C . GLU A 1 92 ? 4.954 2.054 -24.014 1.00 84.62 92 GLU A C 1
ATOM 678 O O . GLU A 1 92 ? 5.837 2.376 -23.215 1.00 84.62 92 GLU A O 1
ATOM 683 N N . THR A 1 93 ? 5.155 1.134 -24.958 1.00 87.06 93 THR A N 1
ATOM 684 C CA . THR A 1 93 ? 6.426 0.422 -25.126 1.00 87.06 93 THR A CA 1
ATOM 685 C C . THR A 1 93 ? 7.026 0.700 -26.493 1.00 87.06 93 THR A C 1
ATOM 687 O O . THR A 1 93 ? 6.322 0.806 -27.498 1.00 87.06 93 THR A O 1
ATOM 690 N N . VAL A 1 94 ? 8.353 0.771 -26.536 1.00 84.62 94 VAL A N 1
ATOM 691 C CA . VAL A 1 94 ? 9.134 0.843 -27.771 1.00 84.62 94 VAL A CA 1
ATOM 692 C C . VAL A 1 94 ? 9.945 -0.435 -27.914 1.00 84.62 94 VAL A C 1
ATOM 694 O O . VAL A 1 94 ? 10.549 -0.919 -26.958 1.00 84.62 94 VAL A O 1
ATOM 697 N N . ILE A 1 95 ? 9.960 -0.988 -29.125 1.00 84.56 95 ILE A N 1
ATOM 698 C CA . ILE A 1 95 ? 10.741 -2.179 -29.449 1.00 84.56 95 ILE A CA 1
ATOM 699 C C . ILE A 1 95 ? 12.095 -1.746 -30.002 1.00 84.56 95 ILE A C 1
ATOM 701 O O . ILE A 1 95 ? 12.162 -0.976 -30.961 1.00 84.56 95 ILE A O 1
ATOM 705 N N . VAL A 1 96 ? 13.163 -2.293 -29.430 1.00 83.19 96 VAL A N 1
ATOM 706 C CA . VAL A 1 96 ? 14.535 -2.160 -29.929 1.00 83.19 96 VAL A CA 1
ATOM 707 C C . VAL A 1 96 ? 15.184 -3.540 -30.038 1.00 83.19 96 VAL A C 1
ATOM 709 O O . VAL A 1 96 ? 14.729 -4.506 -29.419 1.00 83.19 96 VAL A O 1
ATOM 712 N N . TRP A 1 97 ? 16.260 -3.649 -30.810 1.00 79.88 97 TRP A N 1
ATOM 713 C CA . TRP A 1 97 ? 17.041 -4.883 -30.907 1.00 79.88 97 TRP A CA 1
ATOM 714 C C . TRP A 1 97 ? 18.333 -4.724 -30.129 1.00 79.88 97 TRP A C 1
ATOM 716 O O . TRP A 1 97 ? 19.040 -3.738 -30.300 1.00 79.88 97 TRP A O 1
ATOM 726 N N . ARG A 1 98 ? 18.639 -5.672 -29.246 1.00 79.50 98 ARG A N 1
ATOM 727 C CA . ARG A 1 98 ? 19.870 -5.669 -28.457 1.00 79.50 98 ARG A CA 1
ATOM 728 C C . ARG A 1 98 ? 20.735 -6.862 -28.838 1.00 79.50 98 ARG A C 1
ATOM 730 O O . ARG A 1 98 ? 20.281 -8.002 -28.755 1.00 79.50 98 ARG A O 1
ATOM 737 N N . CYS A 1 99 ? 21.990 -6.609 -29.189 1.00 76.12 99 CYS A N 1
ATOM 738 C CA . CYS A 1 99 ? 22.999 -7.653 -29.323 1.00 76.12 99 CYS A CA 1
ATOM 739 C C . CYS A 1 99 ? 23.261 -8.284 -27.949 1.00 76.12 99 CYS A C 1
ATOM 741 O O . CYS A 1 99 ? 23.556 -7.575 -26.981 1.00 76.12 99 CYS A O 1
ATOM 743 N N . GLN A 1 100 ? 23.157 -9.608 -27.850 1.00 71.62 100 GLN A N 1
ATOM 744 C CA . GLN A 1 100 ? 23.413 -10.318 -26.593 1.00 71.62 100 GLN A CA 1
ATOM 745 C C . GLN A 1 100 ? 24.900 -10.352 -26.227 1.00 71.62 100 GLN A C 1
ATOM 747 O O . GLN A 1 100 ? 25.228 -10.401 -25.044 1.00 71.62 100 GLN A O 1
ATOM 752 N N . ASP A 1 101 ? 25.779 -10.259 -27.225 1.00 67.62 101 ASP A N 1
ATOM 753 C CA . ASP A 1 101 ? 27.221 -10.427 -27.059 1.00 67.62 101 ASP A CA 1
ATOM 754 C C . ASP A 1 101 ? 27.921 -9.107 -26.690 1.00 67.62 101 ASP A C 1
ATOM 756 O O . ASP A 1 101 ? 28.680 -9.055 -25.725 1.00 67.62 101 ASP A O 1
ATOM 760 N N . CYS A 1 102 ? 27.632 -8.009 -27.403 1.00 69.25 102 CYS A N 1
ATOM 761 C CA . CYS A 1 102 ? 28.257 -6.699 -27.149 1.00 69.25 102 CYS A CA 1
ATOM 762 C C . CYS A 1 102 ? 27.344 -5.691 -26.431 1.00 69.25 102 CYS A C 1
ATOM 764 O O . CYS A 1 102 ? 27.787 -4.611 -26.038 1.00 69.25 102 CYS A O 1
ATOM 766 N N . GLY A 1 103 ? 26.054 -6.007 -26.264 1.00 68.44 103 GLY A N 1
ATOM 767 C CA . GLY A 1 103 ? 25.086 -5.123 -25.613 1.00 68.44 103 GLY A CA 1
ATOM 768 C C . GLY A 1 103 ? 24.678 -3.891 -26.426 1.00 68.44 103 GLY A C 1
ATOM 769 O O . GLY A 1 103 ? 23.956 -3.050 -25.889 1.00 68.44 103 GLY A O 1
ATOM 770 N N . GLY A 1 104 ? 25.115 -3.779 -27.685 1.00 73.88 104 GLY A N 1
ATOM 771 C CA . GLY A 1 104 ? 24.682 -2.728 -28.605 1.00 73.88 104 GLY A CA 1
ATOM 772 C C . GLY A 1 104 ? 23.169 -2.771 -28.820 1.00 73.88 104 GLY A C 1
ATOM 773 O O . GLY A 1 104 ? 22.592 -3.855 -28.902 1.00 73.88 104 GLY A O 1
ATOM 774 N N . VAL A 1 105 ? 22.535 -1.602 -28.873 1.00 74.19 105 VAL A N 1
ATOM 775 C CA . VAL A 1 105 ? 21.093 -1.457 -29.101 1.00 74.19 105 VAL A CA 1
ATOM 776 C C . VAL A 1 105 ? 20.892 -0.772 -30.443 1.00 74.19 105 VAL A C 1
ATOM 778 O O . VAL A 1 105 ? 21.407 0.327 -30.644 1.00 74.19 105 VAL A O 1
ATOM 781 N N . ASP A 1 106 ? 20.170 -1.425 -31.347 1.00 70.94 106 ASP A N 1
ATOM 782 C CA . ASP A 1 106 ? 19.852 -0.876 -32.656 1.00 70.94 106 ASP A CA 1
ATOM 783 C C . ASP A 1 106 ? 18.678 0.099 -32.541 1.00 70.94 106 ASP A C 1
ATOM 785 O O . ASP A 1 106 ? 17.630 -0.211 -31.956 1.00 70.94 106 ASP A O 1
ATOM 789 N N . ALA A 1 107 ? 18.877 1.308 -33.059 1.00 59.84 107 ALA A N 1
ATOM 790 C CA . ALA A 1 107 ? 17.845 2.331 -33.062 1.00 59.84 107 ALA A CA 1
ATOM 791 C C . ALA A 1 107 ? 16.861 2.039 -34.206 1.00 59.84 107 ALA A C 1
ATOM 793 O O . ALA A 1 107 ? 17.293 1.736 -35.316 1.00 59.84 107 ALA A O 1
ATOM 794 N N . PRO A 1 108 ? 15.540 2.192 -34.004 1.00 55.00 108 PRO A N 1
ATOM 795 C CA . PRO A 1 108 ? 14.543 1.855 -35.021 1.00 55.00 108 PRO A CA 1
ATOM 796 C C . PRO A 1 108 ? 14.633 2.690 -36.313 1.00 55.00 108 PRO A C 1
ATOM 798 O O . PRO A 1 108 ? 13.893 2.407 -37.251 1.00 55.00 108 PRO A O 1
ATOM 801 N N . GLN A 1 109 ? 15.496 3.713 -36.385 1.00 53.19 109 GLN A N 1
ATOM 802 C CA . GLN A 1 109 ? 15.772 4.504 -37.587 1.00 53.19 109 GLN A CA 1
ATOM 803 C C . GLN A 1 109 ? 17.279 4.815 -37.690 1.00 53.19 109 GLN A C 1
ATOM 805 O O . GLN A 1 109 ? 17.897 5.121 -36.666 1.00 53.19 109 GLN A O 1
ATOM 810 N N . PRO A 1 110 ? 17.875 4.801 -38.900 1.00 54.62 110 PRO A N 1
ATOM 811 C CA . PRO A 1 110 ? 19.266 5.202 -39.095 1.00 54.62 110 PRO A CA 1
ATOM 812 C C . PRO A 1 110 ? 19.467 6.670 -38.689 1.00 54.62 110 PRO A C 1
ATOM 814 O O . PRO A 1 110 ? 18.693 7.547 -39.077 1.00 54.62 110 PRO A O 1
ATOM 817 N N . CYS A 1 111 ? 20.513 6.943 -37.902 1.00 61.81 111 CYS A N 1
ATOM 818 C CA . CYS A 1 111 ? 20.888 8.304 -37.516 1.00 61.81 111 CYS A CA 1
ATOM 819 C C . CYS A 1 111 ? 21.260 9.105 -38.770 1.00 61.81 111 CYS A C 1
ATOM 821 O O . CYS A 1 111 ? 22.230 8.779 -39.448 1.00 61.81 111 CYS A O 1
ATOM 823 N N . VAL A 1 112 ? 20.489 10.149 -39.081 1.00 67.00 112 VAL A N 1
ATOM 824 C CA . VAL A 1 112 ? 20.743 11.052 -40.221 1.00 67.00 112 VAL A CA 1
ATOM 825 C C . VAL A 1 112 ? 21.541 12.301 -39.827 1.00 67.00 112 VAL A C 1
ATOM 827 O O . VAL A 1 112 ? 21.542 13.279 -40.561 1.00 67.00 112 VAL A O 1
ATOM 830 N N . ASP A 1 113 ? 22.177 12.303 -38.651 1.00 59.34 113 ASP A N 1
ATOM 831 C CA . ASP A 1 113 ? 22.991 13.405 -38.104 1.00 59.34 113 ASP A CA 1
ATOM 832 C C . ASP A 1 113 ? 22.271 14.765 -37.951 1.00 59.34 113 ASP A C 1
ATOM 834 O O . ASP A 1 113 ? 22.902 15.801 -37.747 1.00 59.34 113 ASP A O 1
ATOM 838 N N . VAL A 1 114 ? 20.931 14.766 -37.964 1.00 61.66 114 VAL A N 1
ATOM 839 C CA . VAL A 1 114 ? 20.073 15.945 -37.705 1.00 61.66 114 VAL A CA 1
ATOM 840 C C . VAL A 1 114 ? 19.213 15.738 -36.449 1.00 61.66 114 VAL A C 1
ATOM 842 O O . VAL A 1 114 ? 18.060 16.157 -36.386 1.00 61.66 114 VAL A O 1
ATOM 845 N N . CYS A 1 115 ? 19.727 15.038 -35.431 1.00 61.62 115 CYS A N 1
ATOM 846 C CA . CYS A 1 115 ? 18.939 14.764 -34.227 1.00 61.62 115 CYS A CA 1
ATOM 847 C C . CYS A 1 115 ? 18.537 16.060 -33.502 1.00 61.62 115 CYS A C 1
ATOM 849 O O . CYS A 1 115 ? 19.359 16.725 -32.878 1.00 61.62 115 CYS A O 1
ATOM 851 N N . ILE A 1 116 ? 17.238 16.373 -33.549 1.00 56.69 116 ILE A N 1
ATOM 852 C CA . ILE A 1 116 ? 16.570 17.386 -32.709 1.00 56.69 116 ILE A CA 1
ATOM 853 C C . ILE A 1 116 ? 16.221 16.790 -31.325 1.00 56.69 116 ILE A C 1
ATOM 855 O O . ILE A 1 116 ? 15.851 17.505 -30.398 1.00 56.69 116 ILE A O 1
ATOM 859 N N . TRP A 1 117 ? 16.337 15.467 -31.180 1.00 54.97 117 TRP A N 1
ATOM 860 C CA . TRP A 1 117 ? 15.951 14.710 -29.992 1.00 54.97 117 TRP A CA 1
ATOM 861 C C . TRP A 1 117 ? 17.154 14.520 -29.063 1.00 54.97 117 TRP A C 1
ATOM 863 O O . TRP A 1 117 ? 18.211 14.053 -29.490 1.00 54.97 117 TRP A O 1
ATOM 873 N N . GLY A 1 118 ? 16.996 14.907 -27.795 1.00 59.72 118 GLY A N 1
ATOM 874 C CA . GLY A 1 118 ? 17.998 14.675 -26.756 1.00 59.72 118 GLY A CA 1
ATOM 875 C C . GLY A 1 118 ? 18.056 13.203 -26.319 1.00 59.72 118 GLY A C 1
ATOM 876 O O . GLY A 1 118 ? 17.151 12.431 -26.642 1.00 59.72 118 GLY A O 1
ATOM 877 N N . PRO A 1 119 ? 19.100 12.799 -25.573 1.00 68.38 119 PRO A N 1
ATOM 878 C CA . PRO A 1 119 ? 19.149 11.485 -24.937 1.00 68.38 119 PRO A CA 1
ATOM 879 C C . PRO A 1 119 ? 17.906 11.253 -24.068 1.00 68.38 119 PRO A C 1
ATOM 881 O O . PRO A 1 119 ? 17.505 12.150 -23.328 1.00 68.38 119 PRO A O 1
ATOM 884 N N . ALA A 1 120 ? 17.324 10.057 -24.152 1.00 74.12 120 ALA A N 1
ATOM 885 C CA . ALA A 1 120 ? 16.196 9.636 -23.329 1.00 74.12 120 ALA A CA 1
ATOM 886 C C . ALA A 1 120 ? 16.574 8.392 -22.522 1.00 74.12 120 ALA A C 1
ATOM 888 O O . ALA A 1 120 ? 17.243 7.493 -23.040 1.00 74.12 120 ALA A O 1
ATOM 889 N N . ASP A 1 121 ? 16.130 8.351 -21.268 1.00 86.19 121 ASP A N 1
ATOM 890 C CA . ASP A 1 121 ? 16.284 7.187 -20.405 1.00 86.19 121 ASP A CA 1
ATOM 891 C C . ASP A 1 121 ? 15.188 6.165 -20.704 1.00 86.19 121 ASP A C 1
ATOM 893 O O . ASP A 1 121 ? 14.016 6.511 -20.876 1.00 86.19 121 ASP A O 1
ATOM 897 N N . TRP A 1 122 ? 15.580 4.895 -20.746 1.00 88.06 122 TRP A N 1
ATOM 898 C CA . TRP A 1 122 ? 14.700 3.772 -21.038 1.00 88.06 122 TRP A CA 1
ATOM 899 C C . TRP A 1 122 ? 14.902 2.664 -20.015 1.00 88.06 122 TRP A C 1
ATOM 901 O O . TRP A 1 122 ? 16.026 2.387 -19.588 1.00 88.06 122 TRP A O 1
ATOM 911 N N . VAL A 1 123 ? 13.811 2.000 -19.658 1.00 90.12 123 VAL A N 1
ATOM 912 C CA . VAL A 1 123 ? 13.792 0.892 -18.707 1.00 90.12 123 VAL A CA 1
ATOM 913 C C . VAL A 1 123 ? 13.212 -0.335 -19.393 1.00 90.12 123 VAL A C 1
ATOM 915 O O . VAL A 1 123 ? 12.246 -0.242 -20.142 1.00 90.12 123 VAL A O 1
ATOM 918 N N . ASP A 1 124 ? 13.804 -1.497 -19.138 1.00 90.38 124 ASP A N 1
ATOM 919 C CA . ASP A 1 124 ? 13.286 -2.772 -19.630 1.00 90.38 124 ASP A CA 1
ATOM 920 C C . ASP A 1 124 ? 11.856 -3.032 -19.121 1.00 90.38 124 ASP A C 1
ATOM 922 O O . ASP A 1 124 ? 11.564 -2.861 -17.930 1.00 90.38 124 ASP A O 1
ATOM 926 N N . VAL A 1 125 ? 10.971 -3.481 -20.016 1.00 90.25 125 VAL A N 1
ATOM 927 C CA . VAL A 1 125 ? 9.552 -3.703 -19.702 1.00 90.25 125 VAL A CA 1
ATOM 928 C C . VAL A 1 125 ? 9.357 -4.693 -18.552 1.00 90.25 125 VAL A C 1
ATOM 930 O O . VAL A 1 125 ? 8.452 -4.510 -17.741 1.00 90.25 125 VAL A O 1
ATOM 933 N N . ALA A 1 126 ? 10.218 -5.707 -18.400 1.00 89.50 126 ALA A N 1
ATOM 934 C CA . ALA A 1 126 ? 10.084 -6.671 -17.312 1.00 89.50 126 ALA A CA 1
ATOM 935 C C . ALA A 1 126 ? 10.401 -6.028 -15.953 1.00 89.50 126 ALA A C 1
ATOM 937 O O . ALA A 1 126 ? 9.769 -6.355 -14.944 1.00 89.50 126 ALA A O 1
ATOM 938 N N . SER A 1 127 ? 11.333 -5.070 -15.920 1.00 91.38 127 SER A N 1
ATOM 939 C CA . SER A 1 127 ? 11.609 -4.269 -14.719 1.00 91.38 127 SER A CA 1
ATOM 940 C C . SER A 1 127 ? 10.425 -3.367 -14.364 1.00 91.38 127 SER A C 1
ATOM 942 O O . SER A 1 127 ? 10.016 -3.324 -13.199 1.00 91.38 127 SER A O 1
ATOM 944 N N . TYR A 1 128 ? 9.835 -2.708 -15.365 1.00 91.50 128 TYR A N 1
ATOM 945 C CA . TYR A 1 128 ? 8.632 -1.892 -15.190 1.00 91.50 128 TYR A CA 1
ATOM 946 C C . TYR A 1 128 ? 7.447 -2.727 -14.674 1.00 91.50 128 TYR A C 1
ATOM 948 O O . TYR A 1 128 ? 6.870 -2.406 -13.635 1.00 91.50 128 TYR A O 1
ATOM 956 N N . GLU A 1 129 ? 7.132 -3.853 -15.317 1.00 90.38 129 GLU A N 1
ATOM 957 C CA . GLU A 1 129 ? 6.011 -4.726 -14.941 1.00 90.38 129 GLU A CA 1
ATOM 958 C C . GLU A 1 129 ? 6.193 -5.377 -13.562 1.00 90.38 129 GLU A C 1
ATOM 960 O O . GLU A 1 129 ? 5.237 -5.513 -12.790 1.00 90.38 129 GLU A O 1
ATOM 965 N N . SER A 1 130 ? 7.429 -5.723 -13.191 1.00 90.12 130 SER A N 1
ATOM 966 C CA . SER A 1 130 ? 7.751 -6.197 -11.840 1.00 90.12 130 SER A CA 1
ATOM 967 C C . SER A 1 130 ? 7.446 -5.131 -10.785 1.00 90.12 130 SER A C 1
ATOM 969 O O . SER A 1 130 ? 6.806 -5.413 -9.763 1.00 90.12 130 SER A O 1
ATOM 971 N N . GLN A 1 131 ? 7.848 -3.884 -11.039 1.00 91.88 131 GLN A N 1
ATOM 972 C CA . GLN A 1 131 ? 7.563 -2.769 -10.142 1.00 91.88 131 GLN A CA 1
ATOM 973 C C . GLN A 1 131 ? 6.063 -2.462 -10.080 1.00 91.88 131 GLN A C 1
ATOM 975 O O . GLN A 1 131 ? 5.519 -2.261 -8.992 1.00 91.88 131 GLN A O 1
ATOM 980 N N . ARG A 1 132 ? 5.378 -2.502 -11.223 1.00 90.81 132 ARG A N 1
ATOM 981 C CA . ARG A 1 132 ? 3.934 -2.283 -11.337 1.00 90.81 132 ARG A CA 1
ATOM 982 C C . ARG A 1 132 ? 3.145 -3.333 -10.563 1.00 90.81 132 ARG A C 1
ATOM 984 O O . ARG A 1 132 ? 2.255 -2.991 -9.788 1.00 90.81 132 ARG A O 1
ATOM 991 N N . SER A 1 133 ? 3.534 -4.600 -10.678 1.00 89.00 133 SER A N 1
ATOM 992 C CA . SER A 1 133 ? 2.937 -5.706 -9.921 1.00 89.00 133 SER A CA 1
ATOM 993 C C . SER A 1 133 ? 3.073 -5.501 -8.409 1.00 89.00 133 SER A C 1
ATOM 995 O O . SER A 1 133 ? 2.122 -5.708 -7.653 1.00 89.00 133 SER A O 1
ATOM 997 N N . ARG A 1 134 ? 4.239 -5.033 -7.941 1.00 89.75 134 ARG A N 1
ATOM 998 C CA . ARG A 1 134 ? 4.451 -4.692 -6.523 1.00 89.75 134 ARG A CA 1
ATOM 999 C C . ARG A 1 134 ? 3.594 -3.503 -6.093 1.00 89.75 134 ARG A C 1
ATOM 1001 O O . ARG A 1 134 ? 2.984 -3.558 -5.026 1.00 89.75 134 ARG A O 1
ATOM 1008 N N . ALA A 1 135 ? 3.518 -2.463 -6.922 1.00 89.69 135 ALA A N 1
ATOM 1009 C CA . ALA A 1 135 ? 2.702 -1.282 -6.662 1.00 89.69 135 ALA A CA 1
ATOM 1010 C C . ALA A 1 135 ? 1.205 -1.626 -6.562 1.00 89.69 135 ALA A C 1
ATOM 1012 O O . ALA A 1 135 ? 0.524 -1.123 -5.669 1.00 89.69 135 ALA A O 1
ATOM 1013 N N . ALA A 1 136 ? 0.706 -2.538 -7.401 1.00 87.44 136 ALA A N 1
ATOM 1014 C CA . ALA A 1 136 ? -0.669 -3.033 -7.334 1.00 87.44 136 ALA A CA 1
ATOM 1015 C C . ALA A 1 136 ? -0.959 -3.738 -5.996 1.00 87.44 136 ALA A C 1
ATOM 1017 O O . ALA A 1 136 ? -1.953 -3.443 -5.331 1.00 87.44 136 ALA A O 1
ATOM 1018 N N . VAL A 1 137 ? -0.049 -4.604 -5.535 1.00 88.88 137 VAL A N 1
ATOM 1019 C CA . VAL A 1 137 ? -0.174 -5.241 -4.213 1.00 88.88 137 VAL A CA 1
ATOM 1020 C C . VAL A 1 137 ? -0.142 -4.198 -3.093 1.00 88.88 137 VAL A C 1
ATOM 1022 O O . VAL A 1 137 ? -0.957 -4.283 -2.170 1.00 88.88 137 VAL A O 1
ATOM 1025 N N . ASP A 1 138 ? 0.764 -3.214 -3.171 1.00 89.88 138 ASP A N 1
ATOM 1026 C CA . ASP A 1 138 ? 0.844 -2.081 -2.239 1.00 89.88 138 ASP A CA 1
ATOM 1027 C C . ASP A 1 138 ? -0.510 -1.339 -2.167 1.00 89.88 138 ASP A C 1
ATOM 1029 O O . ASP A 1 138 ? -1.065 -1.126 -1.081 1.00 89.88 138 ASP A O 1
ATOM 1033 N N . ARG A 1 139 ? -1.124 -1.068 -3.321 1.00 89.00 139 ARG A N 1
ATOM 1034 C CA . ARG A 1 139 ? -2.437 -0.423 -3.445 1.00 89.00 139 ARG A CA 1
ATOM 1035 C C . ARG A 1 139 ? -3.547 -1.191 -2.726 1.00 89.00 139 ARG A C 1
ATOM 1037 O O . ARG A 1 139 ? -4.309 -0.607 -1.953 1.00 89.00 139 ARG A O 1
ATOM 1044 N N . GLU A 1 140 ? -3.625 -2.506 -2.919 1.00 89.81 140 GLU A N 1
ATOM 1045 C CA . GLU A 1 140 ? -4.611 -3.351 -2.233 1.00 89.81 140 GLU A CA 1
ATOM 1046 C C . GLU A 1 140 ? -4.429 -3.328 -0.706 1.00 89.81 140 GLU A C 1
ATOM 1048 O O . GLU A 1 140 ? -5.398 -3.403 0.060 1.00 89.81 140 GLU A O 1
ATOM 1053 N N . VAL A 1 141 ? -3.181 -3.221 -0.230 1.00 91.69 141 VAL A N 1
ATOM 1054 C CA . VAL A 1 141 ? -2.888 -3.039 1.203 1.00 91.69 141 VAL A CA 1
ATOM 1055 C C . VAL A 1 141 ? -3.491 -1.768 1.719 1.00 91.69 141 VAL A C 1
ATOM 1057 O O . VAL A 1 141 ? -4.188 -1.788 2.735 1.00 91.69 141 VAL A O 1
ATOM 1060 N N . GLU A 1 142 ? -3.177 -0.680 1.032 1.00 92.44 142 GLU A N 1
ATOM 1061 C CA . GLU A 1 142 ? -3.595 0.647 1.409 1.00 92.44 142 GLU A CA 1
ATOM 1062 C C . GLU A 1 142 ? -5.121 0.686 1.509 1.00 92.44 142 GLU A C 1
ATOM 1064 O O . GLU A 1 142 ? -5.665 1.044 2.555 1.00 92.44 142 GLU A O 1
ATOM 1069 N N . GLN A 1 143 ? -5.811 0.207 0.470 1.00 91.31 143 GLN A N 1
ATOM 1070 C CA . GLN A 1 143 ? -7.271 0.168 0.408 1.00 91.31 143 GLN A CA 1
ATOM 1071 C C . GLN A 1 143 ? -7.883 -0.686 1.521 1.00 91.31 143 GLN A C 1
ATOM 1073 O O . GLN A 1 143 ? -8.846 -0.261 2.164 1.00 91.31 143 GLN A O 1
ATOM 1078 N N . SER A 1 144 ? -7.321 -1.866 1.795 1.00 93.19 144 SER A N 1
ATOM 1079 C CA . SER A 1 144 ? -7.820 -2.751 2.852 1.00 93.19 144 SER A CA 1
ATOM 1080 C C . SER A 1 144 ? -7.686 -2.119 4.243 1.00 93.19 144 SER A C 1
ATOM 1082 O O . SER A 1 144 ? -8.658 -2.093 5.008 1.00 93.19 144 SER A O 1
ATOM 1084 N N . LEU A 1 145 ? -6.515 -1.557 4.564 1.00 95.06 145 LEU A N 1
ATOM 1085 C CA . LEU A 1 145 ? -6.262 -0.909 5.854 1.00 95.06 145 LEU A CA 1
ATOM 1086 C C . LEU A 1 145 ? -7.092 0.369 6.011 1.00 95.06 145 LEU A C 1
ATOM 1088 O O . LEU A 1 145 ? -7.735 0.568 7.044 1.00 95.06 145 LEU A O 1
ATOM 1092 N N . ALA A 1 146 ? -7.133 1.208 4.975 1.00 94.75 146 ALA A N 1
ATOM 1093 C CA . ALA A 1 146 ? -7.948 2.415 4.959 1.00 94.75 146 ALA A CA 1
ATOM 1094 C C . ALA A 1 146 ? -9.438 2.081 5.094 1.00 94.75 146 ALA A C 1
ATOM 1096 O O . ALA A 1 146 ? -10.154 2.752 5.833 1.00 94.75 146 ALA A O 1
ATOM 1097 N N . GLY A 1 147 ? -9.913 1.017 4.441 1.00 94.56 147 GLY A N 1
ATOM 1098 C CA . GLY A 1 147 ? -11.288 0.536 4.556 1.00 94.56 147 GLY A CA 1
ATOM 1099 C C . GLY A 1 147 ? -11.654 0.121 5.983 1.00 94.56 147 GLY A C 1
ATOM 1100 O O . GLY A 1 147 ? -12.708 0.517 6.483 1.00 94.56 147 GLY A O 1
ATOM 1101 N N . LEU A 1 148 ? -10.776 -0.620 6.668 1.00 96.62 148 LEU A N 1
ATOM 1102 C CA . LEU A 1 148 ? -10.959 -0.971 8.081 1.00 96.62 148 LEU A CA 1
ATOM 1103 C C . LEU A 1 148 ? -11.016 0.281 8.967 1.00 96.62 148 LEU A C 1
ATOM 1105 O O . LEU A 1 148 ? -11.960 0.440 9.745 1.00 96.62 148 LEU A O 1
ATOM 1109 N N . LEU A 1 149 ? -10.041 1.185 8.823 1.00 96.94 149 LEU A N 1
ATOM 1110 C CA . LEU A 1 149 ? -9.971 2.399 9.635 1.00 96.94 149 LEU A CA 1
ATOM 1111 C C . LEU A 1 149 ? -11.132 3.352 9.365 1.00 96.94 149 LEU A C 1
ATOM 1113 O O . LEU A 1 149 ? -11.614 3.959 10.311 1.00 96.94 149 LEU A O 1
ATOM 1117 N N . ARG A 1 150 ? -11.634 3.465 8.128 1.00 96.75 150 ARG A N 1
ATOM 1118 C CA . ARG A 1 150 ? -12.830 4.272 7.825 1.00 96.75 150 ARG A CA 1
ATOM 1119 C C . ARG A 1 150 ? -14.046 3.744 8.578 1.00 96.75 150 ARG A C 1
ATOM 1121 O O . ARG A 1 150 ? -14.737 4.524 9.226 1.00 96.75 150 ARG A O 1
ATOM 1128 N N . ARG A 1 151 ? -14.280 2.426 8.556 1.00 97.06 151 ARG A N 1
ATOM 1129 C CA . ARG A 1 151 ? -15.390 1.825 9.315 1.00 97.06 151 ARG A CA 1
ATOM 1130 C C . ARG A 1 151 ? -15.254 2.088 10.812 1.00 97.06 151 ARG A C 1
ATOM 1132 O O . ARG A 1 151 ? -16.229 2.479 11.439 1.00 97.06 151 ARG A O 1
ATOM 1139 N N . PHE A 1 152 ? -14.057 1.925 11.372 1.00 97.25 152 PHE A N 1
ATOM 1140 C CA . PHE A 1 152 ? -13.808 2.195 12.790 1.00 97.25 152 PHE A CA 1
ATOM 1141 C C . PHE A 1 152 ? -13.978 3.682 13.146 1.00 97.25 152 PHE A C 1
ATOM 1143 O O . PHE A 1 152 ? -14.674 4.030 14.096 1.00 97.25 152 PHE A O 1
ATOM 1150 N N . ALA A 1 153 ? -13.385 4.572 12.351 1.00 96.50 153 ALA A N 1
ATOM 1151 C CA . ALA A 1 153 ? -13.353 6.015 12.569 1.00 96.50 153 ALA A CA 1
ATOM 1152 C C . ALA A 1 153 ? -14.739 6.667 12.579 1.00 96.50 153 ALA A C 1
ATOM 1154 O O . ALA A 1 153 ? -14.904 7.716 13.201 1.00 96.50 153 ALA A O 1
ATOM 1155 N N . PHE A 1 154 ? -15.714 6.091 11.876 1.00 95.56 154 PHE A N 1
ATOM 1156 C CA . PHE A 1 154 ? -17.051 6.670 11.723 1.00 95.56 154 PHE A CA 1
ATOM 1157 C C . PHE A 1 154 ? -18.176 5.813 12.314 1.00 95.56 154 PHE A C 1
ATOM 1159 O O . PHE A 1 154 ? -19.325 6.242 12.311 1.00 95.56 154 PHE A O 1
ATOM 1166 N N . ALA A 1 155 ? -17.873 4.638 12.869 1.00 94.94 155 ALA A N 1
ATOM 1167 C CA . ALA A 1 155 ? -18.844 3.880 13.648 1.00 94.94 155 ALA A CA 1
ATOM 1168 C C . ALA A 1 155 ? -19.050 4.522 15.029 1.00 94.94 155 ALA A C 1
ATOM 1170 O O . ALA A 1 155 ? -18.090 4.853 15.720 1.00 94.94 155 ALA A O 1
ATOM 1171 N N . THR A 1 156 ? -20.297 4.651 15.475 1.00 93.69 156 THR A N 1
ATOM 1172 C CA . THR A 1 156 ? -20.616 5.081 16.845 1.00 93.69 156 THR A CA 1
ATOM 1173 C C . THR A 1 156 ? -21.309 3.934 17.579 1.00 93.69 156 THR A C 1
ATOM 1175 O O . THR A 1 156 ? -22.470 3.637 17.283 1.00 93.69 156 THR A O 1
ATOM 1178 N N . PRO A 1 157 ? -20.618 3.250 18.511 1.00 93.56 157 PRO A N 1
ATOM 1179 C CA . PRO A 1 157 ? -21.230 2.224 19.347 1.00 93.56 157 PRO A CA 1
ATOM 1180 C C . PRO A 1 157 ? -22.413 2.766 20.159 1.00 93.56 157 PRO A C 1
ATOM 1182 O O . PRO A 1 157 ? -22.404 3.904 20.626 1.00 93.56 157 PRO A O 1
ATOM 1185 N N . ARG A 1 158 ? -23.430 1.926 20.384 1.00 93.00 158 ARG A N 1
ATOM 1186 C CA . ARG A 1 158 ? -24.513 2.242 21.330 1.00 93.00 158 ARG A CA 1
ATOM 1187 C C . ARG A 1 158 ? -23.981 2.239 22.767 1.00 93.00 158 ARG A C 1
ATOM 1189 O O . ARG A 1 158 ? -22.972 1.592 23.061 1.00 93.00 158 ARG A O 1
ATOM 1196 N N . ALA A 1 159 ? -24.695 2.898 23.680 1.00 89.44 159 ALA A N 1
ATOM 1197 C CA . ALA A 1 159 ? -24.384 2.850 25.108 1.00 89.44 159 ALA A CA 1
ATOM 1198 C C . ALA A 1 159 ? -24.241 1.391 25.594 1.00 89.44 159 ALA A C 1
ATOM 1200 O O . ALA A 1 159 ? -25.023 0.519 25.215 1.00 89.44 159 ALA A O 1
ATOM 1201 N N . GLY A 1 160 ? -23.189 1.117 26.371 1.00 89.75 160 GLY A N 1
ATOM 1202 C CA . GLY A 1 160 ? -22.851 -0.231 26.849 1.00 89.75 160 GLY A CA 1
ATOM 1203 C C . GLY A 1 160 ? -22.231 -1.180 25.810 1.00 89.75 160 GLY A C 1
ATOM 1204 O O . GLY A 1 160 ? -21.822 -2.274 26.175 1.00 89.75 160 GLY A O 1
ATOM 1205 N N . GLN A 1 161 ? -22.114 -0.794 24.531 1.00 94.94 161 GLN A N 1
ATOM 1206 C CA . GLN A 1 161 ? -21.554 -1.649 23.466 1.00 94.94 161 GLN A CA 1
ATOM 1207 C C . GLN A 1 161 ? -20.129 -1.259 23.038 1.00 94.94 161 GLN A C 1
ATOM 1209 O O . GLN A 1 161 ? -19.607 -1.810 22.066 1.00 94.94 161 GLN A O 1
ATOM 1214 N N . TRP A 1 162 ? -19.495 -0.317 23.741 1.00 94.62 162 TRP A N 1
ATOM 1215 C CA . TRP A 1 162 ? -18.157 0.194 23.424 1.00 94.62 162 TRP A CA 1
ATOM 1216 C C . TRP A 1 162 ? -17.098 -0.909 23.423 1.00 94.62 162 TRP A C 1
ATOM 1218 O O . TRP A 1 162 ? -16.435 -1.118 22.412 1.00 94.62 162 TRP A O 1
ATOM 1228 N N . GLU A 1 163 ? -17.014 -1.678 24.508 1.00 95.00 163 GLU A N 1
ATOM 1229 C CA . GLU A 1 163 ? -16.072 -2.792 24.666 1.00 95.00 163 GLU A CA 1
ATOM 1230 C C . GLU A 1 163 ? -16.269 -3.876 23.601 1.00 95.00 163 GLU A C 1
ATOM 1232 O O . GLU A 1 163 ? -15.323 -4.318 22.952 1.00 95.00 163 GLU A O 1
ATOM 1237 N N . ARG A 1 164 ? -17.523 -4.277 23.361 1.00 95.12 164 ARG A N 1
ATOM 1238 C CA . ARG A 1 164 ? -17.849 -5.276 22.337 1.00 95.12 164 ARG A CA 1
ATOM 1239 C C . ARG A 1 164 ? -17.435 -4.803 20.943 1.00 95.12 164 ARG A C 1
ATOM 1241 O O . ARG A 1 164 ? -16.854 -5.575 20.183 1.00 95.12 164 ARG A O 1
ATOM 1248 N N . SER A 1 165 ? -17.730 -3.546 20.615 1.00 95.62 165 SER A N 1
ATOM 1249 C CA . SER A 1 165 ? -17.372 -2.952 19.323 1.00 95.62 165 SER A CA 1
ATOM 1250 C C . SER A 1 165 ? -15.856 -2.852 19.171 1.00 95.62 165 SER A C 1
ATOM 1252 O O . SER A 1 165 ? -15.325 -3.218 18.124 1.00 95.62 165 SER A O 1
ATOM 1254 N N . TRP A 1 166 ? -15.155 -2.428 20.226 1.00 95.75 166 TRP A N 1
ATOM 1255 C CA . TRP A 1 166 ? -13.696 -2.404 20.273 1.00 95.75 166 TRP A CA 1
ATOM 1256 C C . TRP A 1 166 ? -13.108 -3.784 19.984 1.00 95.75 166 TRP A C 1
ATOM 1258 O O . TRP A 1 166 ? -12.346 -3.927 19.033 1.00 95.75 166 TRP A O 1
ATOM 1268 N N . ARG A 1 167 ? -13.524 -4.824 20.720 1.00 95.88 167 ARG A N 1
ATOM 1269 C CA . ARG A 1 167 ? -13.030 -6.198 20.522 1.00 95.88 167 ARG A CA 1
ATOM 1270 C C . ARG A 1 167 ? -13.287 -6.726 19.113 1.00 95.88 167 ARG A C 1
ATOM 1272 O O . ARG A 1 167 ? -12.419 -7.378 18.533 1.00 95.88 167 ARG A O 1
ATOM 1279 N N . ALA A 1 168 ? -14.447 -6.417 18.532 1.00 96.56 168 ALA A N 1
ATOM 1280 C CA . ALA A 1 168 ? -14.746 -6.791 17.154 1.00 96.56 168 ALA A CA 1
ATOM 1281 C C . ALA A 1 168 ? -13.746 -6.156 16.171 1.00 96.56 168 ALA A C 1
ATOM 1283 O O . ALA A 1 168 ? -13.156 -6.862 15.352 1.00 96.56 168 ALA A O 1
ATOM 1284 N N . PHE A 1 169 ? -13.483 -4.854 16.285 1.00 97.25 169 PHE A N 1
ATOM 1285 C CA . PHE A 1 169 ? -12.505 -4.169 15.435 1.00 97.25 169 PHE A CA 1
ATOM 1286 C C . PHE A 1 169 ? -11.056 -4.583 15.722 1.00 97.25 169 PHE A C 1
ATOM 1288 O O . PHE A 1 169 ? -10.277 -4.741 14.785 1.00 97.25 169 PHE A O 1
ATOM 1295 N N . GLN A 1 170 ? -10.708 -4.845 16.980 1.00 96.56 170 GLN A N 1
ATOM 1296 C CA . GLN A 1 170 ? -9.408 -5.373 17.392 1.00 96.56 170 GLN A CA 1
ATOM 1297 C C . GLN A 1 170 ? -9.138 -6.743 16.745 1.00 96.56 170 GLN A C 1
ATOM 1299 O O . GLN A 1 170 ? -8.046 -6.982 16.228 1.00 96.56 170 GLN A O 1
ATOM 1304 N N . SER A 1 171 ? -10.139 -7.630 16.695 1.00 96.69 171 SER A N 1
ATOM 1305 C CA . SER A 1 171 ? -10.012 -8.923 16.007 1.00 96.69 171 SER A CA 1
ATOM 1306 C C . SER A 1 171 ? -9.766 -8.756 14.501 1.00 96.69 171 SER A C 1
ATOM 1308 O O . SER A 1 171 ? -8.848 -9.369 13.954 1.00 96.69 171 SER A O 1
ATOM 1310 N N . GLN A 1 172 ? -10.501 -7.850 13.844 1.00 96.31 172 GLN A N 1
ATOM 1311 C CA . GLN A 1 172 ? -10.301 -7.529 12.427 1.00 96.31 172 GLN A CA 1
ATOM 1312 C C . GLN A 1 172 ? -8.908 -6.939 12.173 1.00 96.31 172 GLN A C 1
ATOM 1314 O O . GLN A 1 172 ? -8.256 -7.302 11.195 1.00 96.31 172 GLN A O 1
ATOM 1319 N N . ALA A 1 173 ? -8.425 -6.075 13.068 1.00 96.25 173 ALA A N 1
ATOM 1320 C CA . ALA A 1 173 ? -7.092 -5.489 12.991 1.00 96.25 173 ALA A CA 1
ATOM 1321 C C . ALA A 1 173 ? -5.990 -6.555 13.080 1.00 96.25 173 ALA A C 1
ATOM 1323 O O . ALA A 1 173 ? -5.065 -6.553 12.269 1.00 96.25 173 ALA A O 1
ATOM 1324 N N . ARG A 1 174 ? -6.115 -7.521 14.000 1.00 95.44 174 ARG A N 1
ATOM 1325 C CA . ARG A 1 174 ? -5.165 -8.643 14.115 1.00 95.44 174 ARG A CA 1
ATOM 1326 C C . ARG A 1 174 ? -5.112 -9.473 12.832 1.00 95.44 174 ARG A C 1
ATOM 1328 O O . ARG A 1 174 ? -4.022 -9.736 12.328 1.00 95.44 174 ARG A O 1
ATOM 1335 N N . ILE A 1 175 ? -6.267 -9.808 12.255 1.00 93.88 175 ILE A N 1
ATOM 1336 C CA . ILE A 1 175 ? -6.349 -10.555 10.988 1.00 93.88 175 ILE A CA 1
ATOM 1337 C C . ILE A 1 175 ? -5.712 -9.761 9.833 1.00 93.88 175 ILE A C 1
ATOM 1339 O O . ILE A 1 175 ? -4.938 -10.311 9.042 1.00 93.88 175 ILE A O 1
ATOM 1343 N N . ALA A 1 176 ? -5.986 -8.456 9.748 1.00 91.69 176 ALA A N 1
ATOM 1344 C CA . ALA A 1 176 ? -5.426 -7.584 8.715 1.00 91.69 176 ALA A CA 1
ATOM 1345 C C . ALA A 1 176 ? -3.889 -7.493 8.780 1.00 91.69 176 ALA A C 1
ATOM 1347 O O . ALA A 1 176 ? -3.233 -7.386 7.743 1.00 91.69 176 ALA A O 1
ATOM 1348 N N . LEU A 1 177 ? -3.302 -7.581 9.978 1.00 90.44 177 LEU A N 1
ATOM 1349 C CA . LEU A 1 177 ? -1.848 -7.586 10.167 1.00 90.44 177 LEU A CA 1
ATOM 1350 C C . LEU A 1 177 ? -1.223 -8.968 9.893 1.00 90.44 177 LEU A C 1
ATOM 1352 O O . LEU A 1 177 ? -0.172 -9.049 9.257 1.00 90.44 177 LEU A O 1
ATOM 1356 N N . GLN A 1 178 ? -1.876 -10.058 10.306 1.00 85.44 178 GLN A N 1
ATOM 1357 C CA . GLN A 1 178 ? -1.369 -11.433 10.149 1.00 85.44 178 GLN A CA 1
ATOM 1358 C C . GLN A 1 178 ? -1.395 -11.927 8.696 1.00 85.44 178 GLN A C 1
ATOM 1360 O O . GLN A 1 178 ? -0.410 -12.482 8.207 1.00 85.44 178 GLN A O 1
ATOM 1365 N N . SER A 1 179 ? -2.487 -11.661 7.971 1.00 73.12 179 SER A N 1
ATOM 1366 C CA . SER A 1 179 ? -2.655 -12.049 6.557 1.00 73.12 179 SER A CA 1
ATOM 1367 C C . SER A 1 179 ? -1.590 -11.457 5.619 1.00 73.12 179 SER A C 1
ATOM 1369 O O . SER A 1 179 ? -1.432 -11.911 4.484 1.00 73.12 179 SER A O 1
ATOM 1371 N N . ARG A 1 180 ? -0.835 -10.458 6.091 1.00 65.69 180 ARG A N 1
ATOM 1372 C CA . ARG A 1 180 ? 0.233 -9.783 5.346 1.00 65.69 180 ARG A CA 1
ATOM 1373 C C . ARG A 1 180 ? 1.629 -10.255 5.716 1.00 65.69 180 ARG A C 1
ATOM 1375 O O . ARG A 1 180 ? 2.466 -10.326 4.822 1.00 65.69 180 ARG A O 1
ATOM 1382 N N . GLY A 1 181 ? 1.862 -10.636 6.974 1.00 60.38 181 GLY A N 1
ATOM 1383 C CA . GLY A 1 181 ? 3.091 -11.339 7.360 1.00 60.38 181 GLY A CA 1
ATOM 1384 C C . GLY A 1 181 ? 3.254 -12.641 6.572 1.00 60.38 181 GLY A C 1
ATOM 1385 O O . GLY A 1 181 ? 4.319 -12.903 6.025 1.00 60.38 181 GLY A O 1
ATOM 1386 N N . SER A 1 182 ? 2.156 -13.386 6.406 1.00 58.66 182 SER A N 1
ATOM 1387 C CA . SER A 1 182 ? 2.131 -14.624 5.617 1.00 58.66 182 SER A CA 1
ATOM 1388 C C . SER A 1 182 ? 2.345 -14.386 4.112 1.00 58.66 182 SER A C 1
ATOM 1390 O O . SER A 1 182 ? 3.173 -15.061 3.506 1.00 58.66 182 SER A O 1
ATOM 1392 N N . ARG A 1 183 ? 1.692 -13.377 3.508 1.00 61.28 183 ARG A N 1
ATOM 1393 C CA . ARG A 1 183 ? 1.888 -13.039 2.081 1.00 61.28 183 ARG A CA 1
ATOM 1394 C C . ARG A 1 183 ? 3.294 -12.526 1.761 1.00 61.28 183 ARG A C 1
ATOM 1396 O O . ARG A 1 183 ? 3.844 -12.890 0.730 1.00 61.28 183 ARG A O 1
ATOM 1403 N N . ARG A 1 184 ? 3.892 -11.714 2.641 1.00 63.59 184 ARG A N 1
ATOM 1404 C CA . ARG A 1 184 ? 5.267 -11.222 2.467 1.00 63.59 184 ARG A CA 1
ATOM 1405 C C . ARG A 1 184 ? 6.286 -12.362 2.525 1.00 63.59 184 ARG A C 1
ATOM 1407 O O . ARG A 1 184 ? 7.152 -12.426 1.662 1.00 63.59 184 ARG A O 1
ATOM 1414 N N . ALA A 1 185 ? 6.139 -13.277 3.484 1.00 58.94 185 ALA A N 1
ATOM 1415 C CA . ALA A 1 185 ? 6.991 -14.460 3.580 1.00 58.94 185 ALA A CA 1
ATOM 1416 C C . ALA A 1 185 ? 6.870 -15.359 2.335 1.00 58.94 185 ALA A C 1
ATOM 1418 O O . ALA A 1 185 ? 7.882 -15.807 1.803 1.00 58.94 185 ALA A O 1
ATOM 1419 N N . ALA A 1 186 ? 5.649 -15.557 1.822 1.00 60.47 186 ALA A N 1
ATOM 1420 C CA . ALA A 1 186 ? 5.415 -16.322 0.597 1.00 60.47 186 ALA A CA 1
ATOM 1421 C C . ALA A 1 186 ? 6.040 -15.662 -0.650 1.00 60.47 186 ALA A C 1
ATOM 1423 O O . ALA A 1 186 ? 6.693 -16.347 -1.435 1.00 60.47 186 ALA A O 1
ATOM 1424 N N . SER A 1 187 ? 5.913 -14.337 -0.815 1.00 60.75 187 SER A N 1
ATOM 1425 C CA . SER A 1 187 ? 6.582 -13.611 -1.910 1.00 60.75 187 SER A CA 1
ATOM 1426 C C . SER A 1 187 ? 8.109 -13.635 -1.800 1.00 60.75 187 SER A C 1
ATOM 1428 O O . SER A 1 187 ? 8.777 -13.812 -2.812 1.00 60.75 187 SER A O 1
ATOM 1430 N N . GLU A 1 188 ? 8.681 -13.479 -0.602 1.00 61.97 188 GLU A N 1
ATOM 1431 C CA . GLU A 1 188 ? 10.139 -13.543 -0.402 1.00 61.97 188 GLU A CA 1
ATOM 1432 C C . GLU A 1 188 ? 10.699 -14.944 -0.705 1.00 61.97 188 GLU A C 1
ATOM 1434 O O . GLU A 1 188 ? 11.785 -15.061 -1.271 1.00 61.97 188 GLU A O 1
ATOM 1439 N N . MET A 1 189 ? 9.950 -16.007 -0.392 1.00 60.06 189 MET A N 1
ATOM 1440 C CA . MET A 1 189 ? 10.298 -17.375 -0.790 1.00 60.06 189 MET A CA 1
ATOM 1441 C C . MET A 1 189 ? 10.238 -17.574 -2.310 1.00 60.06 189 MET A C 1
ATOM 1443 O O . MET A 1 189 ? 11.164 -18.147 -2.877 1.00 60.06 189 MET A O 1
ATOM 1447 N N . ALA A 1 190 ? 9.196 -17.067 -2.976 1.00 62.75 190 ALA A N 1
ATOM 1448 C CA . ALA A 1 190 ? 9.051 -17.177 -4.428 1.00 62.75 190 ALA A CA 1
ATOM 1449 C C . ALA A 1 190 ? 10.161 -16.430 -5.192 1.00 62.75 190 ALA A C 1
ATOM 1451 O O . ALA A 1 190 ? 10.680 -16.945 -6.178 1.00 62.75 190 ALA A O 1
ATOM 1452 N N . ILE A 1 191 ? 10.575 -15.250 -4.710 1.00 60.62 191 ILE A N 1
ATOM 1453 C CA . ILE A 1 191 ? 11.687 -14.484 -5.300 1.00 60.62 191 ILE A CA 1
ATOM 1454 C C . ILE A 1 191 ? 13.012 -15.248 -5.168 1.00 60.62 191 ILE A C 1
ATOM 1456 O O . ILE A 1 191 ? 13.768 -15.315 -6.131 1.00 60.62 191 ILE A O 1
ATOM 1460 N N . ARG A 1 192 ? 13.289 -15.856 -4.006 1.00 62.81 192 ARG A N 1
ATOM 1461 C CA . ARG A 1 192 ? 14.510 -16.656 -3.802 1.00 62.81 192 ARG A CA 1
ATOM 1462 C C . ARG A 1 192 ? 14.539 -17.915 -4.666 1.00 62.81 192 ARG A C 1
ATOM 1464 O O . ARG A 1 192 ? 15.604 -18.274 -5.147 1.00 62.81 192 ARG A O 1
ATOM 1471 N N . GLN A 1 193 ? 13.389 -18.553 -4.880 1.00 55.72 193 GLN A N 1
ATOM 1472 C CA . GLN A 1 193 ? 13.280 -19.722 -5.754 1.00 55.72 193 GLN A CA 1
ATOM 1473 C C . GLN A 1 193 ? 13.546 -19.345 -7.221 1.00 55.72 193 GLN A C 1
ATOM 1475 O O . GLN A 1 193 ? 14.372 -19.968 -7.874 1.00 55.72 193 GLN A O 1
ATOM 1480 N N . ALA A 1 194 ? 12.953 -18.248 -7.704 1.00 50.44 194 ALA A N 1
ATOM 1481 C CA . ALA A 1 194 ? 13.198 -17.736 -9.054 1.00 50.44 194 ALA A CA 1
ATOM 1482 C C . ALA A 1 194 ? 14.656 -17.291 -9.301 1.00 50.44 194 ALA A C 1
ATOM 1484 O O . ALA A 1 194 ? 15.107 -17.301 -10.438 1.00 50.44 194 ALA A O 1
ATOM 1485 N N . GLN A 1 195 ? 15.392 -16.906 -8.252 1.00 51.06 195 GLN A N 1
ATOM 1486 C CA . GLN A 1 195 ? 16.826 -16.589 -8.324 1.00 51.06 195 GLN A CA 1
ATOM 1487 C C . GLN A 1 195 ? 17.738 -17.824 -8.237 1.00 51.06 195 GLN A C 1
ATOM 1489 O O . GLN A 1 195 ? 18.925 -17.706 -8.517 1.00 51.06 195 GLN A O 1
ATOM 1494 N N . ALA A 1 196 ? 17.216 -18.976 -7.807 1.00 50.41 196 ALA A N 1
ATOM 1495 C CA . ALA A 1 196 ? 17.957 -20.236 -7.731 1.00 50.41 196 ALA A CA 1
ATOM 1496 C C . ALA A 1 196 ? 17.799 -21.093 -9.001 1.00 50.41 196 ALA A C 1
ATOM 1498 O O . ALA A 1 196 ? 18.653 -21.932 -9.274 1.00 50.41 196 ALA A O 1
ATOM 1499 N N . ASP A 1 197 ? 16.720 -20.869 -9.757 1.00 47.50 197 ASP A N 1
ATOM 1500 C CA . ASP A 1 197 ? 16.358 -21.635 -10.955 1.00 47.50 197 ASP A CA 1
ATOM 1501 C C . ASP A 1 197 ? 16.779 -20.949 -12.281 1.00 47.50 197 ASP A C 1
ATOM 1503 O O . ASP A 1 197 ? 16.467 -21.466 -13.356 1.00 47.50 197 ASP A O 1
ATOM 1507 N N . GLY A 1 198 ? 17.457 -19.794 -12.222 1.00 40.09 198 GLY A N 1
ATOM 1508 C CA . GLY A 1 198 ? 17.958 -19.030 -13.378 1.00 40.09 198 GLY A CA 1
ATOM 1509 C C . GLY A 1 198 ? 19.460 -18.809 -13.321 1.00 40.09 198 GLY A C 1
ATOM 1510 O O . GLY A 1 198 ? 20.078 -18.815 -14.407 1.00 40.09 198 GLY A O 1
#

Secondary structure (DSSP, 8-state):
---PPPPSS---EEEEEEEEHHHHHHHHHHHHHHHHHHHHHHHHHHHHHH----TT-HHHHHHHHHHHHHHHHHHT----TTHHHHTTSPPP-EEEEEETTT--EE-SS---S---SPP--EEEHHHHHHHHHHHHHHHHHHHHHHHHHHHHHH--PPTT-HHHHHHHHHHHHHHHHHHHHHHHHHHHHHHHHHHH--

Foldseek 3Di:
DPPQPDPPDDFDKDKFKKFFPVLLVLLVVLLVLLVVLLVLLLVLLVCLLPDDDDVPCLVVVLQVSLVSLVVSLVVNPPPPVPDSVVSLDQGDIDIWIAGPPRRDIDDPDDDPVPDPDDDTDIDTSVVSVVSSVSSVVSVVLSCLSNVLSVCSSPDDDDPPCSVVVSVVSSVVSVCSVVVVVVVVVVVVVVVVVVVVVD

pLDDT: mean 80.57, std 16.79, range [35.16, 97.75]

Sequence (198 aa):
MRQYESCEGACSERRLELVSGGDYDELTAAAAACRGRIEGLRAVVGELARAEAGPGEWRVAYEGLQQSARSVLRRSGPAAGGRDDELVSPAETVIVWRCQDCGGVDAPQPCVDVCIWGPADWVDVASYESQRSRAAVDREVEQSLAGLLRRFAFATPRAGQWERSWRAFQSQARIALQSRGSRRAASEMAIRQAQADG

Radius of gyration: 24.91 Å; chains: 1; bounding box: 58×39×73 Å